Protein AF-A0A350UVE6-F1 (afdb_monomer)

Foldseek 3Di:
DAAEEEDDDPDPAWEFPAEAEAEEEFDALHHYEYEYLDEHEFDAYPDHETEYHAHYEADANGEYHEEYQAHEYAANGAYEYEHEYEYEPHYWYKYKYKYFAHDVVVVGGRQAYKYWYWHWYYYPNHTPDIDIDIDGHPDCLCCDPVHLVVFRMKMKIKTFAPDDPCQVVLVVVLVPDDPFKDWHWDDDDRMIMIIITHHDSLSNSVSSLVSCQSCCCVGVVDGDDDDPSNVD

Structure (mmCIF, N/CA/C/O backbone):
data_AF-A0A350UVE6-F1
#
_entry.id   AF-A0A350UVE6-F1
#
loop_
_atom_site.group_PDB
_atom_site.id
_atom_site.type_symbol
_atom_site.label_atom_id
_atom_site.label_alt_id
_atom_site.label_comp_id
_atom_site.label_asym_id
_atom_site.label_entity_id
_atom_site.label_seq_id
_atom_site.pdbx_PDB_ins_code
_atom_site.Cartn_x
_atom_site.Cartn_y
_atom_site.Cartn_z
_atom_site.occupancy
_atom_site.B_iso_or_equiv
_atom_site.auth_seq_id
_atom_site.auth_comp_id
_atom_site.auth_asym_id
_atom_site.auth_atom_id
_atom_site.pdbx_PDB_model_num
ATOM 1 N N . GLY A 1 1 ? -1.998 -6.238 22.642 1.00 82.31 1 GLY A N 1
ATOM 2 C CA . GLY A 1 1 ? -1.076 -5.491 21.760 1.00 82.31 1 GLY A CA 1
ATOM 3 C C . GLY A 1 1 ? -1.314 -5.922 20.328 1.00 82.31 1 GLY A C 1
ATOM 4 O O . GLY A 1 1 ? -2.153 -6.791 20.133 1.00 82.31 1 GLY A O 1
ATOM 5 N N . ALA A 1 2 ? -0.609 -5.342 19.358 1.00 93.12 2 ALA A N 1
ATOM 6 C CA . ALA A 1 2 ? -0.675 -5.794 17.967 1.00 93.12 2 ALA A CA 1
ATOM 7 C C . ALA A 1 2 ? 0.260 -6.996 17.751 1.00 93.12 2 ALA A C 1
ATOM 9 O O . ALA A 1 2 ? 1.395 -6.981 18.230 1.00 93.12 2 ALA A O 1
ATOM 10 N N . CYS A 1 3 ? -0.190 -8.019 17.025 1.00 95.75 3 CYS A N 1
ATOM 11 C CA . CYS A 1 3 ? 0.686 -9.047 16.465 1.00 95.75 3 CYS A CA 1
ATOM 12 C C . CYS A 1 3 ? 1.401 -8.464 15.237 1.00 95.75 3 CYS A C 1
ATOM 14 O O . CYS A 1 3 ? 0.737 -7.978 14.326 1.00 95.75 3 CYS A O 1
ATOM 16 N N . HIS A 1 4 ? 2.736 -8.469 15.220 1.00 96.00 4 HIS A N 1
ATOM 17 C CA . HIS A 1 4 ? 3.514 -7.977 14.081 1.00 96.00 4 HIS A CA 1
ATOM 18 C C . HIS A 1 4 ? 3.869 -9.150 13.166 1.00 96.00 4 HIS A C 1
ATOM 20 O O . HIS A 1 4 ? 4.566 -10.071 13.594 1.00 96.00 4 HIS A O 1
ATOM 26 N N . VAL A 1 5 ? 3.413 -9.099 11.916 1.00 96.62 5 VAL A N 1
ATOM 27 C CA . VAL A 1 5 ? 3.645 -10.141 10.909 1.00 96.62 5 VAL A CA 1
ATOM 28 C C . VAL A 1 5 ? 4.451 -9.557 9.754 1.00 96.62 5 VAL A C 1
ATOM 30 O O . VAL A 1 5 ? 4.107 -8.511 9.206 1.00 96.62 5 VAL A O 1
ATOM 33 N N . TYR A 1 6 ? 5.520 -10.253 9.373 1.00 95.38 6 TYR A N 1
ATOM 34 C CA . TYR A 1 6 ? 6.370 -9.884 8.245 1.00 95.38 6 TYR A CA 1
ATOM 35 C C . TYR A 1 6 ? 6.161 -10.899 7.127 1.00 95.38 6 TYR A C 1
ATOM 37 O O . TYR A 1 6 ? 6.501 -12.072 7.288 1.00 95.38 6 TYR A O 1
ATOM 45 N N . ILE A 1 7 ? 5.596 -10.460 6.005 1.00 94.69 7 ILE A N 1
ATOM 46 C CA . ILE A 1 7 ? 5.434 -11.312 4.826 1.00 94.69 7 ILE A CA 1
ATOM 47 C C . ILE A 1 7 ? 6.716 -11.213 4.005 1.00 94.69 7 ILE A C 1
ATOM 49 O O . ILE A 1 7 ? 7.076 -10.140 3.523 1.00 94.69 7 ILE A O 1
ATOM 53 N N . LEU A 1 8 ? 7.410 -12.340 3.857 1.00 92.44 8 LEU A N 1
ATOM 54 C CA . LEU A 1 8 ? 8.633 -12.444 3.073 1.00 92.44 8 LEU A CA 1
ATOM 55 C C . LEU A 1 8 ? 8.375 -13.287 1.825 1.00 92.44 8 LEU A C 1
ATOM 57 O O . LEU A 1 8 ? 7.966 -14.442 1.925 1.00 92.44 8 LEU A O 1
ATOM 61 N N . HIS A 1 9 ? 8.688 -12.722 0.663 1.00 88.00 9 HIS A N 1
ATOM 62 C CA . HIS A 1 9 ? 8.855 -13.461 -0.580 1.00 88.00 9 HIS A CA 1
ATOM 63 C C . HIS A 1 9 ? 10.364 -13.587 -0.858 1.00 88.00 9 HIS A C 1
ATOM 65 O O . HIS A 1 9 ? 10.985 -12.586 -1.207 1.00 88.00 9 HIS A O 1
ATOM 71 N N . PRO A 1 10 ? 10.982 -14.767 -0.644 1.00 84.81 10 PRO A N 1
ATOM 72 C CA . PRO A 1 10 ? 12.438 -14.922 -0.730 1.00 84.81 10 PRO A CA 1
ATOM 73 C C . PRO A 1 10 ? 13.082 -14.667 -2.108 1.00 84.81 10 PRO A C 1
ATOM 75 O O . PRO A 1 10 ? 14.231 -14.221 -2.125 1.00 84.81 10 PRO A O 1
ATOM 78 N N . PRO A 1 11 ? 12.431 -14.965 -3.254 1.00 88.00 11 PRO A N 1
ATOM 79 C CA . PRO A 1 11 ? 13.003 -14.675 -4.566 1.00 88.00 11 PRO A CA 1
ATOM 80 C C . PRO A 1 11 ? 13.351 -13.197 -4.762 1.00 88.00 11 PRO A C 1
ATOM 82 O O . PRO A 1 11 ? 12.724 -12.305 -4.198 1.00 88.00 11 PRO A O 1
ATOM 85 N N . GLY A 1 12 ? 14.328 -12.928 -5.634 1.00 82.12 12 GLY A N 1
ATOM 86 C CA . GLY A 1 12 ? 14.817 -11.570 -5.914 1.00 82.12 12 GLY A CA 1
ATOM 87 C C . GLY A 1 12 ? 13.800 -10.626 -6.575 1.00 82.12 12 GLY A C 1
ATOM 88 O O . GLY A 1 12 ? 14.128 -9.462 -6.816 1.00 82.12 12 GLY A O 1
ATOM 89 N N . GLY A 1 13 ? 12.604 -11.122 -6.898 1.00 91.31 13 GLY A N 1
ATOM 90 C CA . GLY A 1 13 ? 11.436 -10.399 -7.394 1.00 91.31 13 GLY A CA 1
ATOM 91 C C . GLY A 1 13 ? 10.541 -11.302 -8.244 1.00 91.31 13 GLY A C 1
ATOM 92 O O . GLY A 1 13 ? 10.800 -12.494 -8.383 1.00 91.31 13 GLY A O 1
ATOM 93 N N . VAL A 1 14 ? 9.494 -10.709 -8.802 1.00 95.50 14 VAL A N 1
ATOM 94 C CA . VAL A 1 14 ? 8.410 -11.362 -9.536 1.00 95.50 14 VAL A CA 1
ATOM 95 C C . VAL A 1 14 ? 8.642 -11.190 -11.036 1.00 95.50 14 VAL A C 1
ATOM 97 O O . VAL A 1 14 ? 8.847 -10.066 -11.512 1.00 95.50 14 VAL A O 1
ATOM 100 N N . VAL A 1 15 ? 8.617 -12.288 -11.791 1.00 96.25 15 VAL A N 1
ATOM 101 C CA . VAL A 1 15 ? 8.810 -12.286 -13.250 1.00 96.25 15 VAL A CA 1
ATOM 102 C C . VAL A 1 15 ? 7.512 -12.605 -13.994 1.00 96.25 15 VAL A C 1
ATOM 104 O O . VAL A 1 15 ? 6.510 -13.033 -13.421 1.00 96.25 15 VAL A O 1
ATOM 107 N N . GLY A 1 16 ? 7.504 -12.361 -15.306 1.00 96.31 16 GLY A N 1
ATOM 108 C CA . GLY A 1 16 ? 6.332 -12.609 -16.142 1.00 96.31 16 GLY A CA 1
ATOM 109 C C . GLY A 1 16 ? 5.843 -14.056 -16.040 1.00 96.31 16 GLY A C 1
ATOM 110 O O . GLY A 1 16 ? 6.564 -14.981 -16.399 1.00 96.31 16 GLY A O 1
ATOM 111 N N . GLY A 1 17 ? 4.585 -14.232 -15.627 1.00 95.62 17 GLY A N 1
ATOM 112 C CA . GLY A 1 17 ? 3.939 -15.538 -15.465 1.00 95.62 17 GLY A CA 1
ATOM 113 C C . GLY A 1 17 ? 3.764 -15.963 -14.007 1.00 95.62 17 GLY A C 1
ATOM 114 O O . GLY A 1 17 ? 2.875 -16.773 -13.734 1.00 95.62 17 GLY A O 1
ATOM 115 N N . ASP A 1 18 ? 4.526 -15.367 -13.086 1.00 97.12 18 ASP A N 1
ATOM 116 C CA . ASP A 1 18 ? 4.412 -15.637 -11.655 1.00 97.12 18 ASP A CA 1
ATOM 117 C C . ASP A 1 18 ? 3.053 -15.207 -11.098 1.00 97.12 18 ASP A C 1
ATOM 119 O O . ASP A 1 18 ? 2.392 -14.288 -11.603 1.00 97.12 18 ASP A O 1
ATOM 123 N N . ARG A 1 19 ? 2.642 -15.888 -10.025 1.00 97.00 19 ARG A N 1
ATOM 124 C CA . ARG A 1 19 ? 1.418 -15.594 -9.279 1.00 97.00 19 ARG A CA 1
ATOM 125 C C . ARG A 1 19 ? 1.689 -15.667 -7.784 1.00 97.00 19 ARG A C 1
ATOM 127 O O . ARG A 1 19 ? 2.039 -16.730 -7.275 1.00 97.00 19 ARG A O 1
ATOM 134 N N . LEU A 1 20 ? 1.490 -14.550 -7.097 1.00 96.69 20 LEU A N 1
ATOM 135 C CA . LEU A 1 20 ? 1.538 -14.453 -5.644 1.00 96.69 20 LEU A CA 1
ATOM 136 C C . LEU A 1 20 ? 0.121 -14.274 -5.116 1.00 96.69 20 LEU A C 1
ATOM 138 O O . LEU A 1 20 ? -0.534 -13.296 -5.457 1.00 96.69 20 LEU A O 1
ATOM 142 N N . ASN A 1 21 ? -0.330 -15.202 -4.276 1.00 97.69 21 ASN A N 1
ATOM 143 C CA . ASN A 1 21 ? -1.633 -15.121 -3.625 1.00 97.69 21 ASN A CA 1
ATOM 144 C C . ASN A 1 21 ? -1.413 -14.991 -2.119 1.00 97.69 21 ASN A C 1
ATOM 146 O O . ASN A 1 21 ? -0.814 -15.872 -1.497 1.00 97.69 21 ASN A O 1
ATOM 150 N N . ILE A 1 22 ? -1.883 -13.890 -1.544 1.00 97.62 22 ILE A N 1
ATOM 151 C CA . ILE A 1 22 ? -1.767 -13.579 -0.122 1.00 97.62 22 ILE A CA 1
ATOM 152 C C . ILE A 1 22 ? -3.181 -13.493 0.444 1.00 97.62 22 ILE A C 1
ATOM 154 O O . ILE A 1 22 ? -3.950 -12.602 0.090 1.00 97.62 22 ILE A O 1
ATOM 158 N N . CYS A 1 23 ? -3.509 -14.409 1.349 1.00 98.25 23 CYS A N 1
ATOM 159 C CA . CYS A 1 23 ? -4.773 -14.401 2.074 1.00 98.25 23 CYS A CA 1
ATOM 160 C C . CYS A 1 23 ? -4.508 -14.076 3.542 1.00 98.25 23 CYS A C 1
ATOM 162 O O . CYS A 1 23 ? -3.665 -14.716 4.174 1.00 98.25 23 CYS A O 1
ATOM 164 N N . VAL A 1 24 ? -5.221 -13.088 4.079 1.00 98.44 24 VAL A N 1
ATOM 165 C CA . VAL A 1 24 ? -5.123 -12.690 5.487 1.00 98.44 24 VAL A CA 1
ATOM 166 C C . VAL A 1 24 ? -6.514 -12.680 6.098 1.00 98.44 24 VAL A C 1
ATOM 168 O O . VAL A 1 24 ? -7.376 -11.930 5.652 1.00 98.44 24 VAL A O 1
ATOM 171 N N . ASP A 1 25 ? -6.696 -13.443 7.171 1.00 98.56 25 ASP A N 1
ATOM 172 C CA . ASP A 1 25 ? -7.912 -13.433 7.980 1.00 98.56 25 ASP A CA 1
ATOM 173 C C . ASP A 1 25 ? -7.590 -12.902 9.384 1.00 98.56 25 ASP A C 1
ATOM 175 O O . ASP A 1 25 ? -6.922 -13.555 10.192 1.00 98.56 25 ASP A O 1
ATOM 179 N N . VAL A 1 26 ? -8.059 -11.689 9.684 1.00 98.69 26 VAL A N 1
ATOM 180 C CA . VAL A 1 26 ? -7.976 -11.087 11.019 1.00 98.69 26 VAL A CA 1
ATOM 181 C C . VAL A 1 26 ? -9.271 -11.393 11.762 1.00 98.69 26 VAL A C 1
ATOM 183 O O . VAL A 1 26 ? -10.314 -10.792 11.505 1.00 98.69 26 VAL A O 1
ATOM 186 N N . ASN A 1 27 ? -9.194 -12.351 12.684 1.00 98.38 27 ASN A N 1
ATOM 187 C CA . ASN A 1 27 ? -10.337 -12.814 13.468 1.00 98.38 27 ASN A CA 1
ATOM 188 C C . ASN A 1 27 ? -10.882 -11.745 14.426 1.00 98.38 27 ASN A C 1
ATOM 190 O O . ASN A 1 27 ? -10.252 -10.720 14.693 1.00 98.38 27 ASN A O 1
ATOM 194 N N . SER A 1 28 ? -12.074 -12.000 14.968 1.00 98.31 28 SER A N 1
ATOM 195 C CA . SER A 1 28 ? -12.755 -11.042 15.834 1.00 98.31 28 SER A CA 1
ATOM 196 C C . SER A 1 28 ? -11.912 -10.642 17.039 1.00 98.31 28 SER A C 1
ATOM 198 O O . SER A 1 28 ? -11.330 -11.493 17.712 1.00 98.31 28 SER A O 1
ATOM 200 N N . ASN A 1 29 ? -11.888 -9.341 17.337 1.00 97.69 29 ASN A N 1
ATOM 201 C CA . ASN A 1 29 ? -11.073 -8.728 18.396 1.00 97.69 29 ASN A CA 1
ATOM 202 C C . ASN A 1 29 ? -9.546 -8.912 18.241 1.00 97.69 29 ASN A C 1
ATOM 204 O O . ASN A 1 29 ? -8.793 -8.531 19.141 1.00 97.69 29 ASN A O 1
ATOM 208 N N . ALA A 1 30 ? -9.065 -9.490 17.135 1.00 98.25 30 ALA A N 1
ATOM 209 C CA . ALA A 1 30 ? -7.637 -9.596 16.871 1.00 98.25 30 ALA A CA 1
ATOM 210 C C . ALA A 1 30 ? -7.078 -8.255 16.386 1.00 98.25 30 ALA A C 1
ATOM 212 O O . ALA A 1 30 ? -7.763 -7.461 15.744 1.00 98.25 30 ALA A O 1
ATOM 213 N N . HIS A 1 31 ? -5.801 -8.013 16.670 1.00 98.31 31 HIS A N 1
ATOM 214 C CA . HIS A 1 31 ? -5.090 -6.828 16.206 1.00 98.31 31 HIS A CA 1
ATOM 215 C C . HIS A 1 31 ? -3.779 -7.255 15.554 1.00 98.31 31 HIS A C 1
ATOM 217 O O . HIS A 1 31 ? -2.909 -7.802 16.235 1.00 98.31 31 HIS A O 1
ATOM 223 N N . ALA A 1 32 ? -3.639 -7.005 14.252 1.00 98.25 32 ALA A N 1
ATOM 224 C CA . ALA A 1 32 ? -2.432 -7.298 13.489 1.00 98.25 32 ALA A CA 1
ATOM 225 C C . ALA A 1 32 ? -1.869 -6.041 12.813 1.00 98.25 32 ALA A C 1
ATOM 227 O O . ALA A 1 32 ? -2.614 -5.226 12.270 1.00 98.25 32 ALA A O 1
ATOM 228 N N . LEU A 1 33 ? -0.542 -5.926 12.824 1.00 98.25 33 LEU A N 1
ATOM 229 C CA . LEU A 1 33 ? 0.220 -5.043 11.952 1.00 98.25 33 LEU A CA 1
ATOM 230 C C . LEU A 1 33 ? 1.022 -5.921 11.000 1.00 98.25 33 LEU A C 1
ATOM 232 O O . LEU A 1 33 ? 1.836 -6.732 11.443 1.00 98.25 33 LEU A O 1
ATOM 236 N N . ILE A 1 34 ? 0.782 -5.768 9.703 1.00 98.19 34 ILE A N 1
ATOM 237 C CA . ILE A 1 34 ? 1.403 -6.582 8.663 1.00 98.19 34 ILE A CA 1
ATOM 238 C C . ILE A 1 34 ? 2.235 -5.689 7.753 1.00 98.19 34 ILE A C 1
ATOM 240 O O . ILE A 1 34 ? 1.768 -4.653 7.288 1.00 98.19 34 ILE A O 1
ATOM 244 N N . THR A 1 35 ? 3.477 -6.090 7.503 1.00 97.25 35 THR A N 1
ATOM 245 C CA . THR A 1 35 ? 4.415 -5.366 6.639 1.00 97.25 35 THR A CA 1
ATOM 246 C C . THR A 1 35 ? 5.278 -6.350 5.847 1.00 97.25 35 THR A C 1
ATOM 248 O O . THR A 1 35 ? 5.263 -7.556 6.110 1.00 97.25 35 THR A O 1
ATOM 251 N N . THR A 1 36 ? 6.035 -5.856 4.870 1.00 94.75 36 THR A N 1
ATOM 252 C CA . THR A 1 36 ? 7.042 -6.641 4.143 1.00 94.75 36 THR A CA 1
ATOM 253 C C . THR A 1 36 ? 8.425 -6.059 4.427 1.00 94.75 36 THR A C 1
ATOM 255 O O . THR A 1 36 ? 8.557 -4.840 4.551 1.00 94.75 36 THR A O 1
ATOM 258 N N . PRO A 1 37 ? 9.469 -6.894 4.542 1.00 92.88 37 PRO A N 1
ATOM 259 C CA . PRO A 1 37 ? 10.798 -6.428 4.927 1.00 92.88 37 PRO A CA 1
ATOM 260 C C . PRO A 1 37 ? 11.565 -5.745 3.790 1.00 92.88 37 PRO A C 1
ATOM 262 O O . PRO A 1 37 ? 12.620 -5.175 4.032 1.00 92.88 37 PRO A O 1
ATOM 265 N N . ALA A 1 38 ? 11.080 -5.848 2.552 1.00 92.50 38 ALA A N 1
ATOM 266 C CA . ALA A 1 38 ? 11.737 -5.301 1.378 1.00 92.50 38 ALA A CA 1
ATOM 267 C C . ALA A 1 38 ? 10.725 -5.003 0.270 1.00 92.50 38 ALA A C 1
ATOM 269 O O . ALA A 1 38 ? 9.604 -5.524 0.274 1.00 92.50 38 ALA A O 1
ATOM 270 N N . ALA A 1 39 ? 11.169 -4.194 -0.689 1.00 94.31 39 ALA A N 1
ATOM 271 C CA . ALA A 1 39 ? 10.407 -3.829 -1.869 1.00 94.31 39 ALA A CA 1
ATOM 272 C C . ALA A 1 39 ? 10.028 -5.046 -2.728 1.00 94.31 39 ALA A C 1
ATOM 274 O O . ALA A 1 39 ? 10.879 -5.894 -3.027 1.00 94.31 39 ALA A O 1
ATOM 275 N N . GLY A 1 40 ? 8.782 -5.086 -3.199 1.00 95.50 40 GLY A N 1
ATOM 276 C CA . GLY A 1 40 ? 8.348 -6.031 -4.224 1.00 95.50 40 GLY A CA 1
ATOM 277 C C . GLY A 1 40 ? 8.876 -5.600 -5.591 1.00 95.50 40 GLY A C 1
ATOM 278 O O . GLY A 1 40 ? 8.479 -4.566 -6.111 1.00 95.50 40 GLY A O 1
ATOM 279 N N . LYS A 1 41 ? 9.793 -6.356 -6.198 1.00 96.88 41 LYS A N 1
ATOM 280 C CA . LYS A 1 41 ? 10.364 -6.002 -7.511 1.00 96.88 41 LYS A CA 1
ATOM 281 C C . LYS A 1 41 ? 9.639 -6.757 -8.613 1.00 96.88 41 LYS A C 1
ATOM 283 O O . LYS A 1 41 ? 9.698 -7.979 -8.628 1.00 96.88 41 LYS A O 1
ATOM 288 N N . PHE A 1 42 ? 9.012 -6.051 -9.545 1.00 98.00 42 PHE A N 1
ATOM 289 C CA . PHE A 1 42 ? 8.393 -6.646 -10.728 1.00 98.00 42 PHE A CA 1
ATOM 290 C C . PHE A 1 42 ? 9.292 -6.417 -11.937 1.00 98.00 42 PHE A C 1
ATOM 292 O O . PHE A 1 42 ? 9.490 -5.280 -12.366 1.00 98.00 42 PHE A O 1
ATOM 299 N N . TYR A 1 43 ? 9.854 -7.499 -12.471 1.00 97.31 43 TYR A N 1
ATOM 300 C CA . TYR A 1 43 ? 10.824 -7.447 -13.559 1.00 97.31 43 TYR A CA 1
ATOM 301 C C . TYR A 1 43 ? 10.168 -7.386 -14.939 1.00 97.31 43 TYR A C 1
ATOM 303 O O . TYR A 1 43 ? 8.980 -7.663 -15.128 1.00 97.31 43 TYR A O 1
ATOM 311 N N . ARG A 1 44 ? 10.998 -7.067 -15.936 1.00 96.56 44 ARG A N 1
ATOM 312 C CA . ARG A 1 44 ? 10.640 -7.122 -17.353 1.00 96.56 44 ARG A CA 1
ATOM 313 C C . ARG A 1 44 ? 10.024 -8.472 -17.716 1.00 96.56 44 ARG A C 1
ATOM 315 O O . ARG A 1 44 ? 10.556 -9.524 -17.370 1.00 96.56 44 ARG A O 1
ATOM 322 N N . SER A 1 45 ? 8.946 -8.425 -18.490 1.00 95.94 45 SER A N 1
ATOM 323 C CA . SER A 1 45 ? 8.293 -9.614 -19.026 1.00 95.94 45 SER A CA 1
ATOM 324 C C . SER A 1 45 ? 8.563 -9.782 -20.523 1.00 95.94 45 SER A C 1
ATOM 326 O O . SER A 1 45 ? 8.549 -8.813 -21.279 1.00 95.94 45 SER A O 1
ATOM 328 N N . ALA A 1 46 ? 8.746 -11.030 -20.963 1.00 94.38 46 ALA A N 1
ATOM 329 C CA . ALA A 1 46 ? 8.805 -11.412 -22.378 1.00 94.38 46 ALA A CA 1
ATOM 330 C C . ALA A 1 46 ? 7.413 -11.687 -22.993 1.00 94.38 46 ALA A C 1
ATOM 332 O O . ALA A 1 46 ? 7.310 -12.205 -24.101 1.00 94.38 46 ALA A O 1
ATOM 333 N N . GLY A 1 47 ? 6.332 -11.382 -22.270 1.00 94.31 47 GLY A N 1
ATOM 334 C CA . GLY A 1 47 ? 4.961 -11.606 -22.726 1.00 94.31 47 GLY A CA 1
ATOM 335 C C . GLY A 1 47 ? 3.991 -11.885 -21.577 1.00 94.31 47 GLY A C 1
ATOM 336 O O . GLY A 1 47 ? 3.023 -11.137 -21.439 1.00 94.31 47 GLY A O 1
ATOM 337 N N . PRO A 1 48 ? 4.215 -12.910 -20.736 1.00 97.44 48 PRO A N 1
ATOM 338 C CA . PRO A 1 48 ? 3.287 -13.274 -19.664 1.00 97.44 48 PRO A CA 1
ATOM 339 C C . PRO A 1 48 ? 3.134 -12.201 -18.574 1.00 97.44 48 PRO A C 1
ATOM 341 O O . PRO A 1 48 ? 4.075 -11.484 -18.247 1.00 97.44 48 PRO A O 1
ATOM 344 N N . VAL A 1 49 ? 1.950 -12.105 -17.972 1.00 98.25 49 VAL A N 1
ATOM 345 C CA . VAL A 1 49 ? 1.669 -11.139 -16.895 1.00 98.25 49 VAL A CA 1
ATOM 346 C C . VAL A 1 49 ? 2.039 -11.733 -15.536 1.00 98.25 49 VAL A C 1
ATOM 348 O O . VAL A 1 49 ? 1.590 -12.838 -15.220 1.00 98.25 49 VAL A O 1
ATOM 351 N N . ALA A 1 50 ? 2.821 -10.995 -14.750 1.00 98.31 50 ALA A N 1
ATOM 352 C CA . ALA A 1 50 ? 3.053 -11.245 -13.328 1.00 98.31 50 ALA A CA 1
ATOM 353 C C . ALA A 1 50 ? 1.831 -10.795 -12.516 1.00 98.31 50 ALA A C 1
ATOM 355 O O . ALA A 1 50 ? 1.302 -9.705 -12.756 1.00 98.31 50 ALA A O 1
ATOM 356 N N . ARG A 1 51 ? 1.368 -11.621 -11.573 1.00 98.50 51 ARG A N 1
ATOM 357 C CA . ARG A 1 51 ? 0.168 -11.334 -10.774 1.00 98.50 51 ARG A CA 1
ATOM 358 C C . ARG A 1 51 ? 0.449 -11.384 -9.285 1.00 98.50 51 ARG A C 1
ATOM 360 O O . ARG A 1 51 ? 1.062 -12.334 -8.807 1.00 98.50 51 ARG A O 1
ATOM 367 N N . GLN A 1 52 ? -0.078 -10.407 -8.567 1.00 98.25 52 GLN A N 1
ATOM 368 C CA . GLN A 1 52 ? -0.178 -10.417 -7.118 1.00 98.25 52 GLN A CA 1
ATOM 369 C C . GLN A 1 52 ? -1.633 -10.172 -6.726 1.00 98.25 52 GLN A C 1
ATOM 371 O O . GLN A 1 52 ? -2.211 -9.151 -7.090 1.00 98.25 52 GLN A O 1
ATOM 376 N N . GLU A 1 53 ? -2.219 -11.116 -6.001 1.00 98.56 53 GLU A N 1
ATOM 377 C CA . GLU A 1 53 ? -3.567 -11.021 -5.454 1.00 98.56 53 GLU A CA 1
ATOM 378 C C . GLU A 1 53 ? -3.500 -11.092 -3.929 1.00 98.56 53 GLU A C 1
ATOM 380 O O . GLU A 1 53 ? -2.887 -11.989 -3.348 1.00 98.56 53 GLU A O 1
ATOM 385 N N . GLN A 1 54 ? -4.120 -10.114 -3.280 1.00 98.62 54 GLN A N 1
ATOM 386 C CA . GLN A 1 54 ? -4.123 -9.934 -1.838 1.00 98.62 54 GLN A CA 1
ATOM 387 C C . GLN A 1 54 ? -5.573 -9.804 -1.384 1.00 98.62 54 GLN A C 1
ATOM 389 O O . GLN A 1 54 ? -6.220 -8.783 -1.628 1.00 98.62 54 GLN A O 1
ATOM 394 N N . ILE A 1 55 ? -6.088 -10.846 -0.735 1.00 98.69 55 ILE A N 1
ATOM 395 C CA . ILE A 1 55 ? -7.447 -10.879 -0.193 1.00 98.69 55 ILE A CA 1
ATOM 396 C C . ILE A 1 55 ? -7.356 -10.858 1.324 1.00 98.69 55 ILE A C 1
ATOM 398 O O . ILE A 1 55 ? -6.814 -11.768 1.953 1.00 98.69 55 ILE A O 1
ATOM 402 N N . ILE A 1 56 ? -7.881 -9.793 1.911 1.00 98.75 56 ILE A N 1
ATOM 403 C CA . ILE A 1 56 ? -7.714 -9.494 3.324 1.00 98.75 56 ILE A CA 1
ATOM 404 C C . ILE A 1 56 ? -9.090 -9.310 3.947 1.00 98.75 56 ILE A C 1
ATOM 406 O O . ILE A 1 56 ? -9.854 -8.451 3.514 1.00 98.75 56 ILE A O 1
ATOM 410 N N . LYS A 1 57 ? -9.392 -10.081 4.988 1.00 98.88 57 LYS A N 1
ATOM 411 C CA . LYS A 1 57 ? -10.666 -10.039 5.705 1.00 98.88 57 LYS A CA 1
ATOM 412 C C . LYS A 1 57 ? -10.445 -9.635 7.152 1.00 98.88 57 LYS A C 1
ATOM 414 O O . LYS A 1 57 ? -9.574 -10.182 7.828 1.00 98.88 57 LYS A O 1
ATOM 419 N N . VAL A 1 58 ? -11.249 -8.695 7.641 1.00 98.88 58 VAL A N 1
ATOM 420 C CA . VAL A 1 58 ? -11.205 -8.232 9.033 1.00 98.88 58 VAL A CA 1
ATOM 421 C C . VAL A 1 58 ? -12.575 -8.421 9.675 1.00 98.88 58 VAL A C 1
ATOM 423 O O . VAL A 1 58 ? -13.545 -7.712 9.388 1.00 98.88 58 VAL A O 1
ATOM 426 N N . ALA A 1 59 ? -12.648 -9.418 10.553 1.00 98.75 59 ALA A N 1
ATOM 427 C CA . ALA A 1 59 ? -13.853 -9.764 11.288 1.00 98.75 59 ALA A CA 1
ATOM 428 C C . ALA A 1 59 ? -14.186 -8.719 12.367 1.00 98.75 59 ALA A C 1
ATOM 430 O O . ALA A 1 59 ? -13.415 -7.794 12.625 1.00 98.75 59 ALA A O 1
ATOM 431 N N . SER A 1 60 ? -15.357 -8.876 12.991 1.00 98.38 60 SER A N 1
ATOM 432 C CA . SER A 1 60 ? -15.926 -7.885 13.916 1.00 98.38 60 SER A CA 1
ATOM 433 C C . SER A 1 60 ? -14.947 -7.493 15.019 1.00 98.38 60 SER A C 1
ATOM 435 O O . SER A 1 60 ? -14.317 -8.360 15.637 1.00 98.38 60 SER A O 1
ATOM 437 N N . LYS A 1 61 ? -14.798 -6.182 15.243 1.00 97.62 61 LYS A N 1
ATOM 438 C CA . LYS A 1 61 ? -13.838 -5.579 16.192 1.00 97.62 61 LYS A CA 1
ATOM 439 C C . LYS A 1 61 ? -12.368 -5.924 15.928 1.00 97.62 61 LYS A C 1
ATOM 441 O O . LYS A 1 61 ? -11.507 -5.651 16.765 1.00 97.62 61 LYS A O 1
ATOM 446 N N . GLY A 1 62 ? -12.063 -6.551 14.795 1.00 98.38 62 GLY A N 1
ATOM 447 C CA . GLY A 1 62 ? -10.702 -6.775 14.340 1.00 98.38 62 GLY A CA 1
ATOM 448 C C . GLY A 1 62 ? -10.049 -5.453 13.944 1.00 98.38 62 GLY A C 1
ATOM 449 O O . GLY A 1 62 ? -10.714 -4.521 13.494 1.00 98.38 62 GLY A O 1
ATOM 450 N N . THR A 1 63 ? -8.737 -5.359 14.126 1.00 98.62 63 THR A N 1
ATOM 451 C CA . THR A 1 63 ? -7.932 -4.212 13.700 1.00 98.62 63 THR A CA 1
ATOM 452 C C . THR A 1 63 ? -6.801 -4.696 12.813 1.00 98.62 63 THR A C 1
ATOM 454 O O . THR A 1 63 ? -5.988 -5.521 13.242 1.00 98.62 63 THR A O 1
ATOM 457 N N . LEU A 1 64 ? -6.721 -4.149 11.604 1.00 98.75 64 LEU A N 1
ATOM 458 C CA . LEU A 1 64 ? -5.613 -4.392 10.694 1.00 98.75 64 LEU A CA 1
ATOM 459 C C . LEU A 1 64 ? -4.890 -3.096 10.331 1.00 98.75 64 LEU A C 1
ATOM 461 O O . LEU A 1 64 ? -5.490 -2.127 9.869 1.00 98.75 64 LEU A O 1
ATOM 465 N N . GLU A 1 65 ? -3.577 -3.136 10.501 1.00 98.69 65 GLU A N 1
ATOM 466 C CA . GLU A 1 65 ? -2.624 -2.130 10.054 1.00 98.69 65 GLU A CA 1
ATOM 467 C C . GLU A 1 65 ? -1.776 -2.752 8.915 1.00 98.69 65 GLU A C 1
ATOM 469 O O . GLU A 1 65 ? -0.886 -3.557 9.185 1.00 98.69 65 GLU A O 1
ATOM 474 N N . TRP A 1 66 ? -2.099 -2.463 7.645 1.00 98.56 66 TRP A N 1
ATOM 475 C CA . TRP A 1 66 ? -1.499 -3.066 6.436 1.00 98.56 66 TRP A CA 1
ATOM 476 C C . TRP A 1 66 ? -0.500 -2.120 5.758 1.00 98.56 66 TRP A C 1
ATOM 478 O O . TRP A 1 66 ? -0.879 -1.194 5.042 1.00 98.56 66 TRP A O 1
ATOM 488 N N . PHE A 1 67 ? 0.787 -2.359 5.975 1.00 98.25 67 PHE A N 1
ATOM 489 C CA . PHE A 1 67 ? 1.863 -1.434 5.626 1.00 98.25 67 PHE A CA 1
ATOM 490 C C . PHE A 1 67 ? 3.000 -2.138 4.877 1.00 98.25 67 PHE A C 1
ATOM 492 O O . PHE A 1 67 ? 4.117 -2.223 5.399 1.00 98.25 67 PHE A O 1
ATOM 499 N N . PRO A 1 68 ? 2.750 -2.706 3.686 1.00 96.81 68 PRO A N 1
ATOM 500 C CA . PRO A 1 68 ? 3.808 -3.302 2.883 1.00 96.81 68 PRO A CA 1
ATOM 501 C C . PRO A 1 68 ? 4.855 -2.243 2.506 1.00 96.81 68 PRO A C 1
ATOM 503 O O . PRO A 1 68 ? 4.570 -1.042 2.448 1.00 96.81 68 PRO A O 1
ATOM 506 N N . SER A 1 69 ? 6.079 -2.696 2.248 1.00 95.50 69 SER A N 1
ATOM 507 C CA . SER A 1 69 ? 7.046 -1.893 1.500 1.00 95.50 69 SER A CA 1
ATOM 508 C C . SER A 1 69 ? 6.541 -1.674 0.069 1.00 95.50 69 SER A C 1
ATOM 510 O O . SER A 1 69 ? 5.631 -2.355 -0.401 1.00 95.50 69 SER A O 1
ATOM 512 N N . GLU A 1 70 ? 7.129 -0.713 -0.624 1.00 97.06 70 GLU A N 1
ATOM 513 C CA . GLU A 1 70 ? 6.785 -0.344 -1.990 1.00 97.06 70 GLU A CA 1
ATOM 514 C C . GLU A 1 70 ? 6.945 -1.486 -2.998 1.00 97.06 70 GLU A C 1
ATOM 516 O O . GLU A 1 70 ? 7.777 -2.383 -2.843 1.00 97.06 70 GLU A O 1
ATOM 521 N N . ASN A 1 71 ? 6.209 -1.384 -4.101 1.00 97.75 71 ASN A N 1
ATOM 522 C CA . ASN A 1 71 ? 6.475 -2.148 -5.307 1.00 97.75 71 ASN A CA 1
ATOM 523 C C . ASN A 1 71 ? 7.331 -1.320 -6.274 1.00 97.75 71 ASN A C 1
ATOM 525 O O . ASN A 1 71 ? 7.004 -0.178 -6.578 1.00 97.75 71 ASN A O 1
ATOM 529 N N . ILE A 1 72 ? 8.411 -1.897 -6.795 1.00 97.75 72 ILE A N 1
ATOM 530 C CA . ILE A 1 72 ? 9.243 -1.313 -7.852 1.00 97.75 72 ILE A CA 1
ATOM 531 C C . ILE A 1 72 ? 8.881 -1.999 -9.166 1.00 97.75 72 ILE A C 1
ATOM 533 O O . ILE A 1 72 ? 9.122 -3.198 -9.340 1.00 97.75 72 ILE A O 1
ATOM 537 N N . ILE A 1 73 ? 8.315 -1.239 -10.099 1.00 98.38 73 ILE A N 1
ATOM 538 C CA . ILE A 1 73 ? 7.826 -1.734 -11.386 1.00 98.38 73 ILE A CA 1
ATOM 539 C C . ILE A 1 73 ? 8.859 -1.409 -12.467 1.00 98.38 73 ILE A C 1
ATOM 541 O O . ILE A 1 73 ? 8.965 -0.268 -12.909 1.00 98.38 73 ILE A O 1
ATOM 545 N N . PHE A 1 74 ? 9.652 -2.395 -12.890 1.00 97.81 74 PHE A N 1
ATOM 546 C CA . PHE A 1 74 ? 10.750 -2.169 -13.836 1.00 97.81 74 PHE A CA 1
ATOM 547 C C . PHE A 1 74 ? 10.221 -1.840 -15.235 1.00 97.81 74 PHE A C 1
ATOM 549 O O . PHE A 1 74 ? 9.129 -2.265 -15.626 1.00 97.81 74 PHE A O 1
ATOM 556 N N . SER A 1 75 ? 11.029 -1.144 -16.039 1.00 97.38 75 SER A N 1
ATOM 557 C CA . SER A 1 75 ? 10.653 -0.865 -17.424 1.00 97.38 75 SER A CA 1
ATOM 558 C C . SER A 1 75 ? 10.550 -2.166 -18.236 1.00 97.38 75 SER A C 1
ATOM 560 O O . SER A 1 75 ? 11.461 -3.003 -18.294 1.00 97.38 75 SER A O 1
ATOM 562 N N . GLY A 1 76 ? 9.392 -2.345 -18.867 1.00 97.50 76 GLY A N 1
ATOM 563 C CA . GLY A 1 76 ? 8.992 -3.547 -19.593 1.00 97.50 76 GLY A CA 1
ATOM 564 C C . GLY A 1 76 ? 8.301 -4.609 -18.731 1.00 97.50 76 GLY A C 1
ATOM 565 O O . GLY A 1 76 ? 8.044 -5.706 -19.232 1.00 97.50 76 GLY A O 1
ATOM 566 N N . ALA A 1 77 ? 8.012 -4.335 -17.455 1.00 98.06 77 ALA A N 1
ATOM 567 C CA . ALA A 1 77 ? 7.183 -5.216 -16.636 1.00 98.06 77 ALA A CA 1
ATOM 568 C C . ALA A 1 77 ? 5.745 -5.278 -17.176 1.00 98.06 77 ALA A C 1
ATOM 570 O O . ALA A 1 77 ? 5.238 -4.322 -17.759 1.00 98.06 77 ALA A O 1
ATOM 571 N N . ARG A 1 78 ? 5.079 -6.420 -16.995 1.00 98.50 78 ARG A N 1
ATOM 572 C CA . ARG A 1 78 ? 3.640 -6.570 -17.250 1.00 98.50 78 ARG A CA 1
ATOM 573 C C . ARG A 1 78 ? 3.013 -7.111 -15.982 1.00 98.50 78 ARG A C 1
ATOM 575 O O . ARG A 1 78 ? 3.152 -8.304 -15.703 1.00 98.50 78 ARG A O 1
ATOM 582 N N . THR A 1 79 ? 2.366 -6.236 -15.229 1.00 98.50 79 THR A N 1
ATOM 583 C CA . THR A 1 79 ? 2.047 -6.485 -13.826 1.00 98.50 79 THR A CA 1
ATOM 584 C C . THR A 1 79 ? 0.580 -6.216 -13.536 1.00 98.50 79 THR A C 1
ATOM 586 O O . THR A 1 79 ? 0.040 -5.180 -13.916 1.00 98.50 79 THR A O 1
ATOM 589 N N . GLN A 1 80 ? -0.046 -7.150 -12.824 1.00 98.69 80 GLN A N 1
ATOM 590 C CA . GLN A 1 80 ? -1.366 -6.993 -12.223 1.00 98.69 80 GLN A CA 1
ATOM 591 C C . GLN A 1 80 ? -1.241 -7.141 -10.707 1.00 98.69 80 GLN A C 1
ATOM 593 O O . GLN A 1 80 ? -0.797 -8.187 -10.233 1.00 98.69 80 GLN A O 1
ATOM 598 N N . ILE A 1 81 ? -1.626 -6.109 -9.960 1.00 98.62 81 ILE A N 1
ATOM 599 C CA . ILE A 1 81 ? -1.655 -6.124 -8.492 1.00 98.62 81 ILE A CA 1
ATOM 600 C C . ILE A 1 81 ? -3.086 -5.839 -8.056 1.00 98.62 81 ILE A C 1
ATOM 602 O O . ILE A 1 81 ? -3.675 -4.842 -8.466 1.00 98.62 81 ILE A O 1
ATOM 606 N N . GLN A 1 82 ? -3.655 -6.704 -7.229 1.00 98.69 82 GLN A N 1
ATOM 607 C CA . GLN A 1 82 ? -4.990 -6.519 -6.683 1.00 98.69 82 GLN A CA 1
ATOM 608 C C . GLN A 1 82 ? -4.960 -6.705 -5.171 1.00 98.69 82 GLN A C 1
ATOM 610 O O . GLN A 1 82 ? -4.719 -7.807 -4.690 1.00 98.69 82 GLN A O 1
ATOM 615 N N . THR A 1 83 ? -5.296 -5.643 -4.445 1.00 98.81 83 THR A N 1
ATOM 616 C CA . THR A 1 83 ? -5.506 -5.663 -2.997 1.00 98.81 83 THR A CA 1
ATOM 617 C C . THR A 1 83 ? -6.974 -5.403 -2.704 1.00 98.81 83 THR A C 1
ATOM 619 O O . THR A 1 83 ? -7.483 -4.315 -2.982 1.00 98.81 83 THR A O 1
ATOM 622 N N . LYS A 1 84 ? -7.662 -6.391 -2.127 1.00 98.81 84 LYS A N 1
ATOM 623 C CA . LYS A 1 84 ? -9.054 -6.276 -1.684 1.00 98.81 84 LYS A CA 1
ATOM 624 C C . LYS A 1 84 ? -9.143 -6.470 -0.177 1.00 98.81 84 LYS A C 1
ATOM 626 O O . LYS A 1 84 ? -8.797 -7.530 0.344 1.00 98.81 84 LYS A O 1
ATOM 631 N N . ILE A 1 85 ? -9.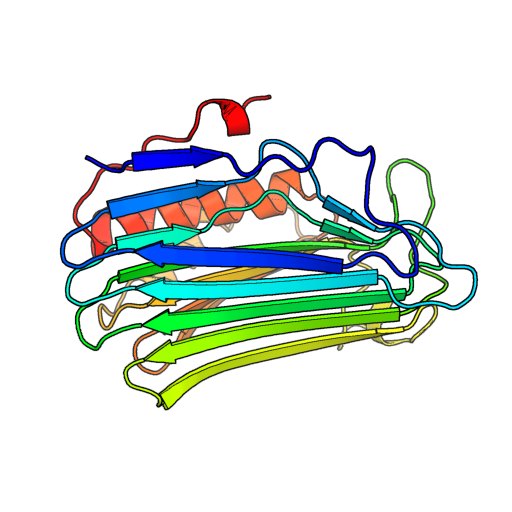656 -5.449 0.498 1.00 98.81 85 ILE A N 1
ATOM 632 C CA . ILE A 1 85 ? -9.907 -5.438 1.935 1.00 98.81 85 ILE A CA 1
ATOM 633 C C . ILE A 1 85 ? -11.410 -5.565 2.175 1.00 98.81 85 ILE A C 1
ATOM 635 O O . ILE A 1 85 ? -12.191 -4.747 1.688 1.00 98.81 85 ILE A O 1
ATOM 639 N N . GLU A 1 86 ? -11.813 -6.572 2.938 1.00 98.81 86 GLU A N 1
ATOM 640 C CA . GLU A 1 86 ? -13.198 -6.853 3.301 1.00 98.81 86 GLU A CA 1
ATOM 641 C C . GLU A 1 86 ? -13.373 -6.698 4.812 1.00 98.81 86 GLU A C 1
ATOM 643 O O . GLU A 1 86 ? -12.854 -7.476 5.614 1.00 98.81 86 GLU A O 1
ATOM 648 N N . LEU A 1 87 ? -14.101 -5.657 5.194 1.00 98.81 87 LEU A N 1
ATOM 649 C CA . LEU A 1 87 ? -14.308 -5.245 6.571 1.00 98.81 87 LEU A CA 1
ATOM 650 C C . LEU A 1 87 ? -15.716 -5.605 7.032 1.00 98.81 87 LEU A C 1
ATOM 652 O O . LEU A 1 87 ? -16.695 -5.448 6.300 1.00 98.81 87 LEU A O 1
ATOM 656 N N . SER A 1 88 ? -15.813 -6.028 8.282 1.00 98.50 88 SER A N 1
ATOM 657 C CA . SER A 1 88 ? -17.076 -6.022 9.023 1.00 98.50 88 SER A CA 1
ATOM 658 C C . SER A 1 88 ? -17.402 -4.619 9.552 1.00 98.50 88 SER A C 1
ATOM 660 O O . SER A 1 88 ? -16.499 -3.787 9.702 1.00 98.50 88 SER A O 1
ATOM 662 N N . HIS A 1 89 ? -18.679 -4.373 9.857 1.00 96.06 89 HIS A N 1
ATOM 663 C CA . HIS A 1 89 ? -19.213 -3.069 10.273 1.00 96.06 89 HIS A CA 1
ATOM 664 C C . HIS A 1 89 ? -18.393 -2.314 11.338 1.00 96.06 89 HIS A C 1
ATOM 666 O O . HIS A 1 89 ? -18.233 -1.100 11.227 1.00 96.06 89 HIS A O 1
ATOM 672 N N . ASP A 1 90 ? -17.865 -3.018 12.346 1.00 96.19 90 ASP A N 1
ATOM 673 C CA . ASP A 1 90 ? -17.160 -2.462 13.509 1.00 96.19 90 ASP A CA 1
ATOM 674 C C . ASP A 1 90 ? -15.662 -2.813 13.541 1.00 96.19 90 ASP A C 1
ATOM 676 O O . ASP A 1 90 ? -15.029 -2.793 14.599 1.00 96.19 90 ASP A O 1
ATOM 680 N N . SER A 1 91 ? -15.088 -3.155 12.387 1.00 97.94 91 SER A N 1
ATOM 681 C CA . SER A 1 91 ? -13.647 -3.380 12.250 1.00 97.94 91 SER A CA 1
ATOM 682 C C . SER A 1 91 ? -12.877 -2.104 11.906 1.00 97.94 91 SER A C 1
ATOM 684 O O . SER A 1 91 ? -13.411 -1.144 11.347 1.00 97.94 91 SER A O 1
ATOM 686 N N . TYR A 1 92 ? -11.587 -2.110 12.232 1.00 98.06 92 TYR A N 1
ATOM 687 C CA . TYR A 1 92 ? -10.672 -1.003 11.991 1.00 98.06 92 TYR A CA 1
ATOM 688 C C . TYR A 1 92 ? -9.644 -1.385 10.935 1.00 98.06 92 TYR A C 1
ATOM 690 O O . TYR A 1 92 ? -9.045 -2.462 10.988 1.00 98.06 92 TYR A O 1
ATOM 698 N N . PHE A 1 93 ? -9.395 -0.468 10.004 1.00 98.75 93 PHE A N 1
ATOM 699 C CA . PHE A 1 93 ? -8.396 -0.655 8.963 1.00 98.75 93 PHE A CA 1
ATOM 700 C C . PHE A 1 93 ? -7.618 0.626 8.699 1.00 98.75 93 PHE A C 1
ATOM 702 O O 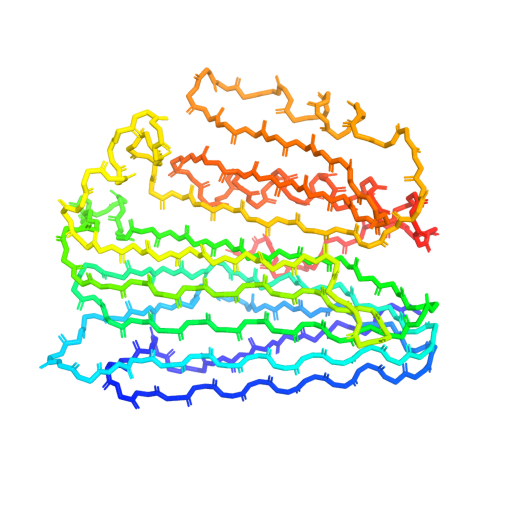. PHE A 1 93 ? -8.203 1.692 8.493 1.00 98.75 93 PHE A O 1
ATOM 709 N N . MET A 1 94 ? -6.297 0.494 8.661 1.00 98.62 94 MET A N 1
ATOM 710 C CA . MET A 1 94 ? -5.378 1.485 8.112 1.00 98.62 94 MET A CA 1
ATOM 711 C C . MET A 1 94 ? -4.416 0.754 7.192 1.00 98.62 94 MET A C 1
ATOM 713 O O . MET A 1 94 ? -3.882 -0.285 7.576 1.00 98.62 94 MET A O 1
ATOM 717 N N . GLY A 1 95 ? -4.159 1.288 6.007 1.00 98.50 95 GLY A N 1
ATOM 718 C CA . GLY A 1 95 ? -3.170 0.679 5.134 1.00 98.50 95 GLY A CA 1
ATOM 719 C C . GLY A 1 95 ? -2.764 1.553 3.970 1.00 98.50 95 GLY A C 1
ATOM 720 O O . GLY A 1 95 ? -3.431 2.545 3.676 1.00 98.50 95 GLY A O 1
ATOM 721 N N . TRP A 1 96 ? -1.666 1.188 3.322 1.00 98.50 96 TRP A N 1
ATOM 722 C CA . TRP A 1 96 ? -1.186 1.877 2.132 1.00 98.50 96 TRP A CA 1
ATOM 723 C C . TRP A 1 96 ? -0.695 0.914 1.060 1.00 98.50 96 TRP A C 1
ATOM 725 O O . TRP A 1 96 ? -0.336 -0.229 1.335 1.00 98.50 96 TRP A O 1
ATOM 735 N N . GLU A 1 97 ? -0.617 1.439 -0.154 1.00 97.94 97 GLU A N 1
ATOM 736 C CA . GLU A 1 97 ? 0.137 0.887 -1.272 1.00 97.94 97 GLU A CA 1
ATOM 737 C C . GLU A 1 97 ? 1.067 1.999 -1.784 1.00 97.94 97 GLU A C 1
ATOM 739 O O . GLU A 1 97 ? 0.649 3.154 -1.930 1.00 97.94 97 GLU A O 1
ATOM 744 N N . ILE A 1 98 ? 2.335 1.665 -2.026 1.00 98.50 98 ILE A N 1
ATOM 745 C CA . ILE A 1 98 ? 3.329 2.577 -2.607 1.00 98.50 98 ILE A CA 1
ATOM 746 C C . ILE A 1 98 ? 3.926 1.880 -3.826 1.00 98.50 98 ILE A C 1
ATOM 748 O O . ILE A 1 98 ? 4.355 0.732 -3.727 1.00 98.50 98 ILE A O 1
ATOM 752 N N . SER A 1 99 ? 3.986 2.581 -4.952 1.00 98.31 99 SER A N 1
ATOM 753 C CA . SER A 1 99 ? 4.550 2.070 -6.199 1.00 98.31 99 SER A CA 1
ATOM 754 C C . SER A 1 99 ? 5.575 3.052 -6.757 1.00 98.31 99 SER A C 1
ATOM 756 O O . SER A 1 99 ? 5.313 4.248 -6.853 1.00 98.31 99 SER A O 1
ATOM 758 N N . CYS A 1 100 ? 6.747 2.537 -7.120 1.00 97.94 100 CYS A N 1
ATOM 759 C CA . CYS A 1 100 ? 7.820 3.247 -7.804 1.00 97.94 100 CYS A CA 1
ATOM 760 C C . CYS A 1 100 ? 7.931 2.722 -9.239 1.00 97.94 100 CYS A C 1
ATOM 762 O O . CYS A 1 100 ? 8.103 1.521 -9.467 1.00 97.94 100 CYS A O 1
ATOM 764 N N . LEU A 1 101 ? 7.803 3.618 -10.209 1.00 98.00 101 LEU A N 1
ATOM 765 C CA . LEU A 1 101 ? 7.863 3.322 -11.632 1.00 98.00 101 LEU A CA 1
ATOM 766 C C . LEU A 1 101 ? 9.304 3.448 -12.130 1.00 98.00 101 LEU A C 1
ATOM 768 O O . LEU A 1 101 ? 9.896 4.528 -12.132 1.00 98.00 101 LEU A O 1
ATOM 772 N N . GLY A 1 102 ? 9.859 2.332 -12.592 1.00 95.88 102 GLY A N 1
ATOM 773 C CA . GLY A 1 102 ? 11.252 2.224 -12.998 1.00 95.88 102 GLY A CA 1
ATOM 774 C C . GLY A 1 102 ? 12.220 2.200 -11.813 1.00 95.88 102 GLY A C 1
ATOM 775 O O . GLY A 1 102 ? 11.867 1.875 -10.680 1.00 95.88 102 GLY A O 1
ATOM 776 N N . ARG A 1 103 ? 13.480 2.527 -12.093 1.00 93.56 103 ARG A N 1
ATOM 777 C CA . ARG A 1 103 ? 14.555 2.732 -11.120 1.00 93.56 103 ARG A CA 1
ATOM 778 C C . ARG A 1 103 ? 15.213 4.088 -11.390 1.00 93.56 103 ARG A C 1
ATOM 780 O O . ARG A 1 103 ? 16.268 4.131 -12.025 1.00 93.56 103 ARG A O 1
ATOM 787 N N . PRO A 1 104 ? 14.622 5.192 -10.897 1.00 87.56 104 PRO A N 1
ATOM 788 C CA . PRO A 1 104 ? 15.136 6.543 -11.133 1.00 87.56 104 PRO A CA 1
ATOM 789 C C . PRO A 1 104 ? 16.585 6.732 -10.668 1.00 87.56 104 PRO A C 1
ATOM 791 O O . PRO A 1 104 ? 17.363 7.389 -11.341 1.00 87.56 104 PRO A O 1
ATOM 794 N N . ALA A 1 105 ? 16.991 6.074 -9.576 1.00 86.56 105 ALA A N 1
ATOM 795 C CA . ALA A 1 105 ? 18.377 6.090 -9.089 1.00 86.56 105 ALA A CA 1
ATOM 796 C C . ALA A 1 105 ? 19.392 5.410 -10.037 1.00 86.56 105 ALA A C 1
ATOM 798 O O . ALA A 1 105 ? 20.592 5.436 -9.784 1.00 86.56 105 ALA A O 1
ATOM 799 N N . SER A 1 106 ? 18.919 4.745 -11.093 1.00 89.62 106 SER A N 1
ATOM 800 C CA . SER A 1 106 ? 19.726 4.122 -12.148 1.00 89.62 106 SER A CA 1
ATOM 801 C C . SER A 1 106 ? 19.356 4.654 -13.540 1.00 89.62 106 SER A C 1
ATOM 803 O O . SER A 1 106 ? 19.593 3.955 -14.523 1.00 89.62 106 SER A O 1
ATOM 805 N N . ASP A 1 107 ? 18.717 5.829 -13.615 1.00 89.69 107 ASP A N 1
ATOM 806 C CA . ASP A 1 107 ? 18.234 6.469 -14.849 1.00 89.69 107 ASP A CA 1
ATOM 807 C C . ASP A 1 107 ? 17.314 5.576 -15.712 1.00 89.69 107 ASP A C 1
ATOM 809 O O . ASP A 1 107 ? 17.160 5.770 -16.919 1.00 89.69 107 ASP A O 1
ATOM 813 N N . GLU A 1 108 ? 16.665 4.579 -15.098 1.00 91.94 108 GLU A N 1
ATOM 814 C CA . GLU A 1 108 ? 15.710 3.701 -15.773 1.00 91.94 108 GLU A CA 1
ATOM 815 C C . GLU A 1 108 ? 14.283 4.171 -15.490 1.00 91.94 108 GLU A C 1
ATOM 817 O O . GLU A 1 108 ? 13.684 3.799 -14.485 1.00 91.94 108 GLU A O 1
ATOM 822 N N . TYR A 1 109 ? 13.703 4.954 -16.392 1.00 93.25 109 TYR A N 1
ATOM 823 C CA . TYR A 1 109 ? 12.303 5.371 -16.296 1.00 93.25 109 TYR A CA 1
ATOM 824 C C . TYR A 1 109 ? 11.347 4.315 -16.875 1.00 93.25 109 TYR A C 1
ATOM 826 O O . TYR A 1 109 ? 11.723 3.500 -17.726 1.00 93.25 109 TYR A O 1
ATOM 834 N N . PHE A 1 110 ? 10.088 4.330 -16.430 1.00 96.94 110 PHE A N 1
ATOM 835 C CA . PHE A 1 110 ? 9.047 3.408 -16.897 1.00 96.94 110 PHE A CA 1
ATOM 836 C C . PHE A 1 110 ? 8.540 3.769 -18.305 1.00 96.94 110 PHE A C 1
ATOM 838 O O . PHE A 1 110 ? 7.461 4.320 -18.490 1.00 96.94 110 PHE A O 1
ATOM 845 N N . SER A 1 111 ? 9.345 3.452 -19.316 1.00 96.06 111 SER A N 1
ATOM 846 C CA . SER A 1 111 ? 9.046 3.705 -20.733 1.00 96.06 111 SER A CA 1
ATOM 847 C C . SER A 1 111 ? 8.314 2.556 -21.425 1.00 96.06 111 SER A C 1
ATOM 849 O O . SER A 1 111 ? 7.659 2.729 -22.444 1.00 96.06 111 SER A O 1
ATOM 851 N N . LYS A 1 112 ? 8.389 1.336 -20.890 1.00 97.19 112 LYS A N 1
ATOM 852 C CA . LYS A 1 112 ? 7.753 0.157 -21.497 1.00 97.19 112 LYS A CA 1
ATOM 853 C C . LYS A 1 112 ? 6.978 -0.628 -20.460 1.00 97.19 112 LYS A C 1
ATOM 855 O O . LYS A 1 112 ? 7.306 -0.601 -19.280 1.00 97.19 112 LYS A O 1
ATOM 860 N N . GLY A 1 113 ? 6.024 -1.422 -20.932 1.00 97.62 113 GLY A N 1
ATOM 861 C CA . GLY A 1 113 ? 5.264 -2.331 -20.084 1.00 97.62 113 GLY A CA 1
ATOM 862 C C . GLY A 1 113 ? 3.912 -1.776 -19.661 1.00 97.62 113 GLY A C 1
ATOM 863 O O . GLY A 1 113 ? 3.389 -0.844 -20.273 1.00 97.62 113 GLY A O 1
ATOM 864 N N . GLU A 1 114 ? 3.333 -2.412 -18.651 1.00 98.31 114 GLU A N 1
ATOM 865 C CA . GLU A 1 114 ? 1.983 -2.147 -18.172 1.00 98.31 114 GLU A CA 1
ATOM 866 C C . GLU A 1 114 ? 1.874 -2.470 -16.677 1.00 98.31 114 GLU A C 1
ATOM 868 O O . GLU A 1 114 ? 2.316 -3.534 -16.231 1.00 98.31 114 GLU A O 1
ATOM 873 N N . LEU A 1 115 ? 1.258 -1.560 -15.927 1.00 98.62 115 LEU A N 1
ATOM 874 C CA . LEU A 1 115 ? 0.830 -1.747 -14.547 1.00 98.62 115 LEU A CA 1
ATOM 875 C C . LEU A 1 115 ? -0.696 -1.627 -14.497 1.00 98.62 115 LEU A C 1
ATOM 877 O O . LEU A 1 115 ? -1.235 -0.589 -14.864 1.00 98.62 115 LEU A O 1
ATOM 881 N N . ASP A 1 116 ? -1.382 -2.657 -14.012 1.00 98.62 116 ASP A N 1
ATOM 882 C CA . ASP A 1 116 ? -2.793 -2.598 -13.609 1.00 98.62 116 ASP A CA 1
ATOM 883 C C . ASP A 1 116 ? -2.874 -2.903 -12.112 1.00 98.62 116 ASP A C 1
ATOM 885 O O . ASP A 1 116 ? -2.788 -4.057 -11.690 1.00 98.62 116 ASP A O 1
ATOM 889 N N . GLN A 1 117 ? -2.977 -1.853 -11.304 1.00 98.62 117 GLN A N 1
ATOM 890 C CA . GLN A 1 117 ? -3.080 -1.941 -9.855 1.00 98.62 117 GLN A CA 1
ATOM 891 C C . GLN A 1 117 ? -4.501 -1.596 -9.414 1.00 98.62 117 GLN A C 1
ATOM 893 O O . GLN A 1 117 ? -5.047 -0.561 -9.796 1.00 98.62 117 GLN A O 1
ATOM 898 N N . ARG A 1 118 ? -5.091 -2.438 -8.566 1.00 98.62 118 ARG A N 1
ATOM 899 C CA . ARG A 1 118 ? -6.390 -2.208 -7.929 1.00 98.62 118 ARG A CA 1
ATOM 900 C C . ARG A 1 118 ? -6.243 -2.248 -6.422 1.00 98.62 118 ARG A C 1
ATOM 902 O O . ARG A 1 118 ? -5.702 -3.209 -5.883 1.00 98.62 118 ARG A O 1
ATOM 909 N N . PHE A 1 119 ? -6.766 -1.227 -5.757 1.00 98.50 119 PHE A N 1
ATOM 910 C CA . PHE A 1 119 ? -6.853 -1.184 -4.305 1.00 98.50 119 PHE A CA 1
ATOM 911 C C . PHE A 1 119 ? -8.296 -0.910 -3.905 1.00 98.50 119 PHE A C 1
ATOM 913 O O . PHE A 1 119 ? -8.847 0.149 -4.218 1.00 98.50 119 PHE A O 1
ATOM 920 N N . GLU A 1 120 ? -8.917 -1.873 -3.236 1.00 98.69 120 GLU A N 1
ATOM 921 C CA . GLU A 1 120 ? -10.337 -1.855 -2.919 1.00 98.69 120 GLU A CA 1
ATOM 922 C C . GLU A 1 120 ? -10.574 -2.061 -1.426 1.00 98.69 120 GLU A C 1
ATOM 924 O O . GLU A 1 120 ? -10.006 -2.963 -0.811 1.00 98.69 120 GLU A O 1
ATOM 929 N N . VAL A 1 121 ? -11.462 -1.251 -0.854 1.00 98.62 121 VAL A N 1
ATOM 930 C CA . VAL A 1 121 ? -11.891 -1.358 0.541 1.00 98.62 121 VAL A CA 1
ATOM 931 C C . VAL A 1 121 ? -13.406 -1.459 0.578 1.00 98.62 121 VAL A C 1
ATOM 933 O O . VAL A 1 121 ? -14.116 -0.576 0.092 1.00 98.62 121 VAL A O 1
ATOM 936 N N . TRP A 1 122 ? -13.891 -2.536 1.182 1.00 98.62 122 TRP A N 1
ATOM 937 C CA . TRP A 1 122 ? -15.299 -2.885 1.294 1.00 98.62 122 TRP A CA 1
ATOM 938 C C . TRP A 1 122 ? -15.681 -3.001 2.770 1.00 98.62 122 TRP A C 1
ATOM 940 O O . TRP A 1 122 ? -14.899 -3.529 3.556 1.00 98.62 122 TRP A O 1
ATOM 950 N N . ARG A 1 123 ? -16.881 -2.553 3.149 1.00 98.12 123 ARG A N 1
ATOM 951 C CA . ARG A 1 123 ? -17.465 -2.753 4.486 1.00 98.12 123 ARG A CA 1
ATOM 952 C C . ARG A 1 123 ? -18.859 -3.352 4.346 1.00 98.12 123 ARG A C 1
ATOM 954 O O . ARG A 1 123 ? -19.683 -2.805 3.618 1.00 98.12 123 ARG A O 1
ATOM 961 N N . ASP A 1 124 ? -19.092 -4.500 4.979 1.00 97.19 124 ASP A N 1
ATOM 962 C CA . ASP A 1 124 ? -20.343 -5.274 4.895 1.00 97.19 124 ASP A CA 1
ATOM 963 C C . ASP A 1 124 ? -20.834 -5.482 3.449 1.00 97.19 124 ASP A C 1
ATOM 965 O O . ASP A 1 124 ? -22.003 -5.283 3.113 1.00 97.19 124 ASP A O 1
ATOM 969 N N . GLY A 1 125 ? -19.902 -5.826 2.555 1.00 96.88 125 GLY A N 1
ATOM 970 C CA . GLY A 1 125 ? -20.188 -6.045 1.134 1.00 96.88 125 GLY A CA 1
ATOM 971 C C . GLY A 1 125 ? -20.463 -4.775 0.320 1.00 96.88 125 GLY A C 1
ATOM 972 O O . GLY A 1 125 ? -20.746 -4.882 -0.872 1.00 96.88 125 GLY A O 1
ATOM 973 N N . ARG A 1 126 ? -20.353 -3.578 0.910 1.00 96.94 126 ARG A N 1
ATOM 974 C CA . ARG A 1 126 ? -20.492 -2.290 0.210 1.00 96.94 126 ARG A CA 1
ATOM 975 C C . ARG A 1 126 ? -19.122 -1.652 -0.033 1.00 96.94 126 ARG A C 1
ATOM 977 O O . ARG A 1 126 ? -18.296 -1.650 0.882 1.00 96.94 126 ARG A O 1
ATOM 984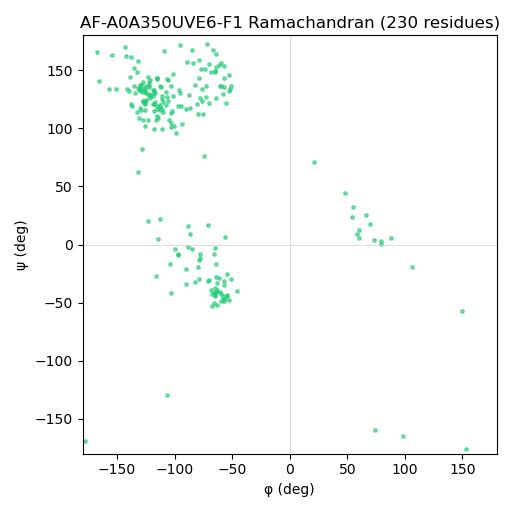 N N . PRO A 1 127 ? -18.852 -1.101 -1.226 1.00 97.12 127 PRO A N 1
ATOM 985 C CA . PRO A 1 127 ? -17.572 -0.465 -1.500 1.00 97.12 127 PRO A CA 1
ATOM 986 C C . PRO A 1 127 ? -17.490 0.873 -0.760 1.00 97.12 127 PRO A C 1
ATOM 988 O O . PRO A 1 127 ? -18.367 1.721 -0.908 1.00 97.12 127 PRO A O 1
ATOM 991 N N . LEU A 1 128 ? -16.423 1.070 0.013 1.00 96.62 128 LEU A N 1
ATOM 992 C CA . LEU A 1 128 ? -16.046 2.389 0.534 1.00 96.62 128 LEU A CA 1
ATOM 993 C C . LEU A 1 128 ? -15.108 3.107 -0.429 1.00 96.62 128 LEU A C 1
ATOM 995 O O . LEU A 1 128 ? -15.126 4.329 -0.537 1.00 96.62 128 LEU A O 1
ATOM 999 N N . ARG A 1 129 ? -14.253 2.338 -1.111 1.00 96.00 129 ARG A N 1
ATOM 1000 C CA . ARG A 1 129 ? -13.291 2.871 -2.067 1.00 96.00 129 ARG A CA 1
ATOM 1001 C C . ARG A 1 129 ? -12.885 1.799 -3.065 1.00 96.00 129 ARG A C 1
ATOM 1003 O O . ARG A 1 129 ? -12.512 0.698 -2.671 1.00 96.00 129 ARG A O 1
ATOM 1010 N N . VAL A 1 130 ? -12.878 2.160 -4.341 1.00 97.25 130 VAL A N 1
ATOM 1011 C CA . VAL A 1 130 ? -12.351 1.345 -5.440 1.00 97.25 130 VAL A CA 1
ATOM 1012 C C . VAL A 1 130 ? -11.436 2.250 -6.255 1.00 97.25 130 VAL A C 1
ATOM 1014 O O . VAL A 1 130 ? -11.909 3.174 -6.910 1.00 97.25 130 VAL A O 1
ATOM 1017 N N . GLU A 1 131 ? -10.128 2.023 -6.179 1.00 96.69 131 GLU A N 1
ATOM 1018 C CA . GLU A 1 131 ? -9.141 2.733 -6.999 1.00 96.69 131 GLU A CA 1
ATOM 1019 C C . GLU A 1 131 ? -8.504 1.753 -7.966 1.00 96.69 131 GLU A C 1
ATOM 1021 O O . GLU A 1 131 ? -8.128 0.640 -7.585 1.00 96.69 131 GLU A O 1
ATOM 1026 N N . ARG A 1 132 ? -8.362 2.197 -9.212 1.00 97.62 132 ARG A N 1
ATOM 1027 C CA . ARG A 1 132 ? -7.604 1.498 -10.234 1.00 97.62 132 ARG A CA 1
ATOM 1028 C C . ARG A 1 132 ? -6.582 2.451 -10.832 1.00 97.62 132 ARG A C 1
ATOM 1030 O O . ARG A 1 132 ? -6.953 3.476 -11.396 1.00 97.62 132 ARG A O 1
ATOM 1037 N N . LEU A 1 133 ? -5.318 2.071 -10.737 1.00 97.38 133 LEU A N 1
ATOM 1038 C CA . LEU A 1 133 ? -4.203 2.721 -11.400 1.00 97.38 133 LEU A CA 1
ATOM 1039 C C . LEU A 1 133 ? -3.786 1.836 -12.573 1.00 97.38 133 LEU A C 1
ATOM 1041 O O . LEU A 1 133 ? -3.213 0.766 -12.377 1.00 97.38 133 LEU A O 1
ATOM 1045 N N . TRP A 1 134 ? -4.102 2.278 -13.787 1.00 97.94 134 TRP A N 1
ATOM 1046 C CA . TRP A 1 134 ? -3.698 1.596 -15.008 1.00 97.94 134 TRP A CA 1
ATOM 1047 C C . TRP A 1 134 ? -2.750 2.485 -15.798 1.00 97.94 134 TRP A C 1
ATOM 1049 O O . TRP A 1 134 ? -3.130 3.577 -16.216 1.00 97.94 134 TRP A O 1
ATOM 1059 N N . LEU A 1 135 ? -1.514 2.026 -15.962 1.00 98.25 135 LEU A N 1
ATOM 1060 C CA . LEU A 1 135 ? -0.440 2.776 -16.594 1.00 98.25 135 LEU A CA 1
ATOM 1061 C C . LEU A 1 135 ? 0.222 1.921 -17.661 1.00 98.25 135 LEU A C 1
ATOM 1063 O O . LEU A 1 135 ? 0.529 0.747 -17.441 1.00 98.25 135 LEU A O 1
ATOM 1067 N N . LYS A 1 136 ? 0.508 2.544 -18.796 1.00 98.12 136 LYS A N 1
ATOM 1068 C CA . LYS A 1 136 ? 1.300 1.960 -19.869 1.00 98.12 136 LYS A CA 1
ATOM 1069 C C . LYS A 1 136 ? 2.584 2.765 -20.025 1.00 98.12 136 LYS A C 1
ATOM 1071 O O . LYS A 1 136 ? 2.581 3.980 -19.854 1.00 98.12 136 LYS A O 1
ATOM 1076 N N . GLY A 1 137 ? 3.682 2.080 -20.329 1.00 96.50 137 GLY A N 1
ATOM 1077 C CA . GLY A 1 137 ? 4.941 2.750 -20.642 1.00 96.50 137 GLY A CA 1
ATOM 1078 C C . GLY A 1 137 ? 4.789 3.728 -21.812 1.00 96.50 137 GLY A C 1
ATOM 1079 O O . GLY A 1 137 ? 4.031 3.449 -22.746 1.00 96.50 137 GLY A O 1
ATOM 1080 N N . ASP A 1 138 ? 5.496 4.857 -21.728 1.00 93.12 138 ASP A N 1
ATOM 1081 C CA . ASP A 1 138 ? 5.470 5.977 -22.685 1.00 93.12 138 ASP A CA 1
ATOM 1082 C C . ASP A 1 138 ? 4.091 6.650 -22.865 1.00 93.12 138 ASP A C 1
ATOM 1084 O O . ASP A 1 138 ? 3.901 7.458 -23.775 1.00 93.12 138 ASP A O 1
ATOM 1088 N N . ASP A 1 139 ? 3.120 6.364 -21.993 1.00 96.88 139 ASP A N 1
ATOM 1089 C CA . ASP A 1 139 ? 1.834 7.058 -21.997 1.00 96.88 139 ASP A CA 1
ATOM 1090 C C . ASP A 1 139 ? 1.988 8.497 -21.451 1.00 96.88 139 ASP A C 1
ATOM 1092 O O . ASP A 1 139 ? 2.662 8.693 -20.430 1.00 96.88 139 ASP A O 1
ATOM 1096 N N . PRO A 1 140 ? 1.363 9.519 -22.078 1.00 97.12 140 PRO A N 1
ATOM 1097 C CA . PRO A 1 140 ? 1.393 10.898 -21.589 1.00 97.12 140 PRO A CA 1
ATOM 1098 C C . PRO A 1 140 ? 1.004 11.060 -20.114 1.00 97.12 140 PRO A C 1
ATOM 1100 O O . PRO A 1 140 ? 1.542 11.946 -19.448 1.00 97.12 140 PRO A O 1
ATOM 1103 N N . VAL A 1 141 ? 0.145 10.185 -19.568 1.00 97.19 141 VAL A N 1
ATOM 1104 C CA . VAL A 1 141 ? -0.234 10.216 -18.142 1.00 97.19 141 VAL A CA 1
ATOM 1105 C C . VAL A 1 141 ? 0.977 10.171 -17.204 1.00 97.19 141 VAL A C 1
ATOM 1107 O O . VAL A 1 141 ? 0.900 10.668 -16.086 1.00 97.19 141 VAL A O 1
ATOM 1110 N N . LEU A 1 142 ? 2.113 9.617 -17.636 1.00 97.31 142 LEU A N 1
ATOM 1111 C CA . LEU A 1 142 ? 3.324 9.551 -16.817 1.00 97.31 142 LEU A CA 1
ATOM 1112 C C . LEU A 1 142 ? 3.977 10.927 -16.607 1.00 97.31 142 LEU A C 1
ATOM 1114 O O . LEU A 1 142 ? 4.585 11.161 -15.567 1.00 97.31 142 LEU A O 1
ATOM 1118 N N . ASN A 1 143 ? 3.844 11.848 -17.566 1.00 96.19 143 ASN A N 1
ATOM 1119 C CA . ASN A 1 143 ? 4.588 13.115 -17.577 1.00 96.19 143 ASN A CA 1
ATOM 1120 C C . ASN A 1 143 ? 3.691 14.351 -17.458 1.00 96.19 143 ASN A C 1
ATOM 1122 O O . ASN A 1 143 ? 4.124 15.393 -16.967 1.00 96.19 143 ASN A O 1
ATOM 1126 N N . GLU A 1 144 ? 2.439 14.249 -17.892 1.00 96.88 144 GLU A N 1
ATOM 1127 C CA . GLU A 1 144 ? 1.532 15.387 -17.932 1.00 96.88 144 GLU A CA 1
ATOM 1128 C C . GLU A 1 144 ? 1.033 15.802 -16.542 1.00 96.88 144 GLU A C 1
ATOM 1130 O O . GLU A 1 144 ? 0.866 14.981 -15.638 1.00 96.88 144 GLU A O 1
ATOM 1135 N N . LYS A 1 145 ? 0.718 17.094 -16.388 1.00 93.69 145 LYS A N 1
ATOM 1136 C CA . LYS A 1 145 ? 0.218 17.676 -15.124 1.00 93.69 145 LYS A CA 1
ATOM 1137 C C . LYS A 1 145 ? -1.105 17.078 -14.646 1.00 93.69 145 LYS A C 1
ATOM 1139 O O . LYS A 1 145 ? -1.381 17.100 -13.453 1.00 93.69 145 LYS A O 1
ATOM 1144 N N . TRP A 1 146 ? -1.937 16.601 -15.573 1.00 94.62 146 TRP A N 1
ATOM 1145 C CA . TRP A 1 146 ? -3.195 15.918 -15.253 1.00 94.62 146 TRP A CA 1
ATOM 1146 C C . TRP A 1 146 ? -2.984 14.455 -14.836 1.00 94.62 146 TRP A C 1
ATOM 1148 O O . TRP A 1 146 ? -3.914 13.831 -14.331 1.00 94.62 146 TRP A O 1
ATOM 1158 N N . GLY A 1 147 ? -1.784 13.918 -15.065 1.00 95.88 147 GLY A N 1
ATOM 1159 C CA . GLY A 1 147 ? -1.365 12.590 -14.650 1.00 95.88 147 GLY A CA 1
ATOM 1160 C C . GLY A 1 147 ? -0.377 12.656 -13.486 1.00 95.88 147 GLY A C 1
ATOM 1161 O O . GLY A 1 147 ? -0.628 13.309 -12.475 1.00 95.88 147 GLY A O 1
ATOM 1162 N N . LEU A 1 148 ? 0.751 11.963 -13.622 1.00 96.25 148 LEU A N 1
ATOM 1163 C CA . LEU A 1 148 ? 1.763 11.825 -12.574 1.00 96.25 148 LEU A CA 1
ATOM 1164 C C . LEU A 1 148 ? 2.761 12.984 -12.527 1.00 96.25 148 LEU A C 1
ATOM 1166 O O . LEU A 1 148 ? 3.607 13.007 -11.638 1.00 96.25 148 LEU A O 1
ATOM 1170 N N . HIS A 1 149 ? 2.683 13.939 -13.460 1.00 95.25 149 HIS A N 1
ATOM 1171 C CA . HIS A 1 149 ? 3.551 15.119 -13.496 1.00 95.25 149 HIS A CA 1
ATOM 1172 C C . HIS A 1 149 ? 5.058 14.776 -13.497 1.00 95.25 149 HIS A C 1
ATOM 1174 O O . HIS A 1 149 ? 5.873 15.504 -12.934 1.00 95.25 149 HIS A O 1
ATOM 1180 N N . GLY A 1 150 ? 5.430 13.644 -14.106 1.00 94.50 150 GLY A N 1
ATOM 1181 C CA . GLY A 1 150 ? 6.811 13.159 -14.172 1.00 94.50 150 GLY A CA 1
ATOM 1182 C C . GLY A 1 150 ? 7.308 12.473 -12.896 1.00 94.50 150 GLY A C 1
ATOM 1183 O O . GLY A 1 150 ? 8.455 12.029 -12.859 1.00 94.50 150 GLY A O 1
ATOM 1184 N N . PHE A 1 151 ? 6.477 12.358 -11.854 1.00 96.38 151 PHE A N 1
ATOM 1185 C CA . PHE A 1 151 ? 6.866 11.707 -10.609 1.00 96.38 151 PHE A CA 1
ATOM 1186 C C . PHE A 1 151 ? 6.828 10.179 -10.727 1.00 96.38 151 PHE A C 1
ATOM 1188 O O . PHE A 1 151 ? 5.789 9.612 -11.073 1.00 96.38 151 PHE A O 1
ATOM 1195 N N . PRO A 1 152 ? 7.929 9.482 -10.394 1.00 96.50 152 PRO A N 1
ATOM 1196 C CA . PRO A 1 152 ? 7.983 8.027 -10.465 1.00 96.50 152 PRO A CA 1
ATOM 1197 C C . PRO A 1 152 ? 7.320 7.341 -9.266 1.00 96.50 152 PRO A C 1
ATOM 1199 O O . PRO A 1 152 ? 7.015 6.155 -9.358 1.00 96.50 152 PRO A O 1
ATOM 1202 N N . VAL A 1 153 ? 7.118 8.036 -8.140 1.00 97.69 153 VAL A N 1
ATOM 1203 C CA . VAL A 1 153 ? 6.577 7.439 -6.911 1.00 97.69 153 VAL A CA 1
ATOM 1204 C C . VAL A 1 153 ? 5.142 7.884 -6.682 1.00 97.69 153 VAL A C 1
ATOM 1206 O O . VAL A 1 153 ? 4.855 9.078 -6.619 1.00 97.69 153 VAL A O 1
ATOM 1209 N N . ILE A 1 154 ? 4.265 6.901 -6.491 1.00 98.00 154 ILE A N 1
ATOM 1210 C CA . ILE A 1 154 ? 2.834 7.067 -6.245 1.00 98.00 154 ILE A CA 1
ATOM 1211 C C . ILE A 1 154 ? 2.493 6.348 -4.945 1.00 98.00 154 ILE A C 1
ATOM 1213 O O . ILE A 1 154 ? 2.849 5.183 -4.765 1.00 98.00 154 ILE A O 1
ATOM 1217 N N . GLY A 1 155 ? 1.793 7.025 -4.042 1.00 98.00 155 GLY A N 1
ATOM 1218 C CA . GLY A 1 155 ? 1.317 6.446 -2.791 1.00 98.00 155 GLY A CA 1
ATOM 1219 C C . GLY A 1 155 ? -0.178 6.662 -2.601 1.00 98.00 155 GLY A C 1
ATOM 1220 O O . GLY A 1 155 ? -0.680 7.760 -2.847 1.00 98.00 155 GLY A O 1
ATOM 1221 N N . SER A 1 156 ? -0.869 5.640 -2.099 1.00 97.88 156 SER A N 1
ATOM 1222 C CA . SER A 1 156 ? -2.278 5.707 -1.704 1.00 97.88 156 SER A CA 1
ATOM 1223 C C . SER A 1 156 ? -2.437 5.071 -0.325 1.00 97.88 156 SER A C 1
ATOM 1225 O O . SER A 1 156 ? -2.196 3.877 -0.156 1.00 97.88 156 SER A O 1
ATOM 1227 N N . MET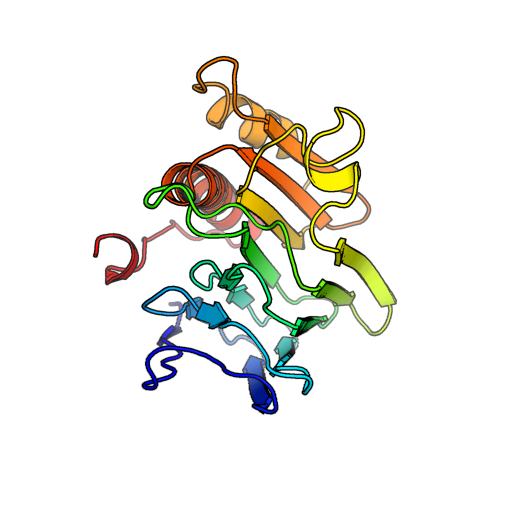 A 1 157 ? -2.802 5.871 0.674 1.00 98.50 157 MET A N 1
ATOM 1228 C CA . MET A 1 157 ? -3.058 5.437 2.046 1.00 98.50 157 MET A CA 1
ATOM 1229 C C . MET A 1 157 ? -4.522 5.669 2.398 1.00 98.50 157 MET A C 1
ATOM 1231 O O . MET A 1 157 ? -5.118 6.682 2.036 1.00 98.50 157 MET A O 1
ATOM 1235 N N . VAL A 1 158 ? -5.097 4.742 3.154 1.00 98.44 158 VAL A N 1
ATOM 1236 C CA . VAL A 1 158 ? -6.476 4.813 3.620 1.00 98.44 158 VAL A CA 1
ATOM 1237 C C . VAL A 1 158 ? -6.578 4.513 5.109 1.00 98.44 158 VAL A C 1
ATOM 1239 O O . VAL A 1 158 ? -5.821 3.714 5.660 1.00 98.44 158 VAL A O 1
ATOM 1242 N N . CYS A 1 159 ? -7.556 5.134 5.759 1.00 98.69 159 CYS A N 1
ATOM 1243 C CA . CYS A 1 159 ? -7.966 4.820 7.119 1.00 98.69 159 CYS A CA 1
ATOM 1244 C C . CYS A 1 159 ? -9.485 4.835 7.208 1.00 98.69 159 CYS A C 1
ATOM 1246 O O . CYS A 1 159 ? -10.123 5.859 6.970 1.00 98.69 159 CYS A O 1
ATOM 1248 N N . VAL A 1 160 ? -10.060 3.705 7.592 1.00 98.50 160 VAL A N 1
ATOM 1249 C CA . VAL A 1 160 ? -11.497 3.555 7.792 1.00 98.50 160 VAL A CA 1
ATOM 1250 C C . VAL A 1 160 ? -11.877 4.131 9.153 1.00 98.50 160 VAL A C 1
ATOM 1252 O O . VAL A 1 160 ? -11.461 3.625 10.195 1.00 98.50 160 VAL A O 1
ATOM 1255 N N . THR A 1 161 ? -12.626 5.235 9.138 1.00 97.25 161 THR A N 1
ATOM 1256 C CA . THR A 1 161 ? -13.087 5.927 10.343 1.00 97.25 161 THR A CA 1
ATOM 1257 C C . THR A 1 161 ? -14.200 6.928 10.035 1.00 97.25 161 THR A C 1
ATOM 1259 O O . THR A 1 161 ? -14.127 7.681 9.064 1.00 97.25 161 THR A O 1
ATOM 1262 N N . ASP A 1 162 ? -15.187 6.995 10.927 1.00 95.31 162 ASP A N 1
ATOM 1263 C CA . ASP A 1 162 ? -16.230 8.028 10.911 1.00 95.31 162 ASP A CA 1
ATOM 1264 C C . ASP A 1 162 ? -15.814 9.279 11.711 1.00 95.31 162 ASP A C 1
ATOM 1266 O O . ASP A 1 162 ? -16.546 10.266 11.775 1.00 95.31 162 ASP A O 1
ATOM 1270 N N . LYS A 1 163 ? -14.621 9.268 12.331 1.00 95.44 163 LYS A N 1
ATOM 1271 C CA . LYS A 1 163 ? -14.104 10.406 13.098 1.00 95.44 163 LYS A CA 1
ATOM 1272 C C . LYS A 1 163 ? -13.737 11.550 12.157 1.00 95.44 163 LYS A C 1
ATOM 1274 O O . LYS A 1 163 ? -12.889 11.394 11.280 1.00 95.44 163 LYS A O 1
ATOM 1279 N N . THR A 1 164 ? -14.347 12.711 12.363 1.00 94.62 164 THR A N 1
ATOM 1280 C CA . THR A 1 164 ? -14.140 13.912 11.545 1.00 94.62 164 THR A CA 1
ATOM 1281 C C . THR A 1 164 ? -13.094 14.853 12.155 1.00 94.62 164 THR A C 1
ATOM 1283 O O . THR A 1 164 ? -12.605 14.641 13.266 1.00 94.62 164 THR A O 1
ATOM 1286 N N . GLY A 1 165 ? -12.701 15.890 11.408 1.00 94.88 165 GLY A N 1
ATOM 1287 C CA . GLY A 1 165 ? -11.783 16.936 11.887 1.00 94.88 165 GLY A CA 1
ATOM 1288 C C . GLY A 1 165 ? -10.297 16.555 11.884 1.00 94.88 165 GLY A C 1
ATOM 1289 O O . GLY A 1 165 ? -9.457 17.352 12.290 1.00 94.88 165 GLY A O 1
ATOM 1290 N N . LEU A 1 166 ? -9.943 15.360 11.400 1.00 95.88 166 LEU A N 1
ATOM 1291 C CA . LEU A 1 166 ? -8.550 14.901 11.358 1.00 95.88 166 LEU A CA 1
ATOM 1292 C C . LEU A 1 166 ? -7.782 15.447 10.143 1.00 95.88 166 LEU A C 1
ATOM 1294 O O . LEU A 1 166 ? -6.587 15.717 10.256 1.00 95.88 166 LEU A O 1
ATOM 1298 N N . VAL A 1 167 ? -8.451 15.664 9.005 1.00 96.25 167 VAL A N 1
ATOM 1299 C CA . VAL A 1 167 ? -7.819 15.989 7.708 1.00 96.25 167 VAL A CA 1
ATOM 1300 C C . VAL A 1 167 ? -6.886 17.202 7.769 1.00 96.25 167 VAL A C 1
ATOM 1302 O O . VAL A 1 167 ? -5.778 17.147 7.237 1.00 96.25 167 VAL A O 1
ATOM 1305 N N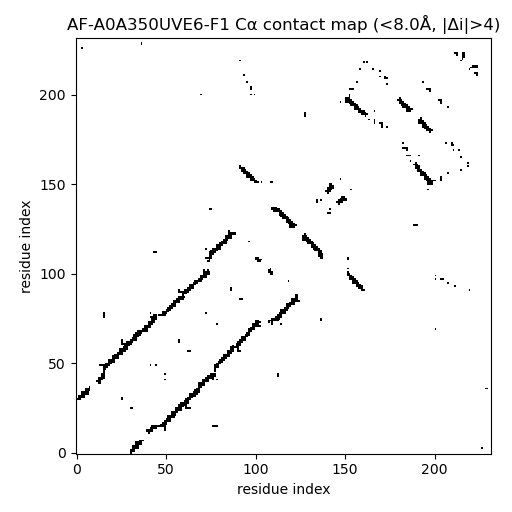 . GLU A 1 168 ? -7.286 18.289 8.432 1.00 93.31 168 GLU A N 1
ATOM 1306 C CA . GLU A 1 168 ? -6.439 19.485 8.535 1.00 93.31 168 GLU A CA 1
ATOM 1307 C C . GLU A 1 168 ? -5.136 19.217 9.287 1.00 93.31 168 GLU A C 1
ATOM 1309 O O . GLU A 1 168 ? -4.081 19.719 8.897 1.00 93.31 168 GLU A O 1
ATOM 1314 N N . SER A 1 169 ? -5.197 18.414 10.355 1.00 92.50 169 SER A N 1
ATOM 1315 C CA . SER A 1 169 ? -4.008 18.039 11.124 1.00 92.50 169 SER A CA 1
ATOM 1316 C C . SER A 1 169 ? -3.044 17.196 10.289 1.00 92.50 169 SER A C 1
ATOM 1318 O O . SER A 1 169 ? -1.834 17.415 10.364 1.00 92.50 169 SER A O 1
ATOM 1320 N N . LEU A 1 170 ? -3.580 16.313 9.435 1.00 94.12 170 LEU A N 1
ATOM 1321 C CA . LEU A 1 170 ? -2.788 15.508 8.510 1.00 94.12 170 LEU A CA 1
ATOM 1322 C C . LEU A 1 170 ? -2.067 16.414 7.510 1.00 94.12 170 LEU A C 1
ATOM 1324 O O . LEU A 1 170 ? -0.847 16.370 7.437 1.00 94.12 170 LEU A O 1
ATOM 1328 N N . ARG A 1 171 ? -2.789 17.319 6.834 1.00 91.56 171 ARG A N 1
ATOM 1329 C CA . ARG A 1 171 ? -2.197 18.259 5.861 1.00 91.56 171 ARG A CA 1
ATOM 1330 C C . ARG A 1 171 ? -1.133 19.170 6.489 1.00 91.56 171 ARG A C 1
ATOM 1332 O O . ARG A 1 171 ? -0.081 19.390 5.903 1.00 91.56 171 ARG A O 1
ATOM 1339 N N . LYS A 1 172 ? -1.374 19.697 7.697 1.00 86.94 172 LYS A N 1
ATOM 1340 C CA . LYS A 1 172 ? -0.420 20.591 8.384 1.00 86.94 172 LYS A CA 1
ATOM 1341 C C . LYS A 1 172 ? 0.889 19.890 8.733 1.00 86.94 172 LYS A C 1
ATOM 1343 O O . LYS A 1 172 ? 1.950 20.488 8.584 1.00 86.94 172 LYS A O 1
ATOM 1348 N N . LYS A 1 173 ? 0.819 18.638 9.199 1.00 76.31 173 LYS A N 1
ATOM 1349 C CA . LYS A 1 173 ? 2.001 17.860 9.599 1.00 76.31 173 LYS A CA 1
ATOM 1350 C C . LYS A 1 173 ? 2.937 17.598 8.415 1.00 76.31 173 LYS A C 1
ATOM 1352 O O . LYS A 1 173 ? 4.141 17.491 8.611 1.00 76.31 173 LYS A O 1
ATOM 1357 N N . THR A 1 174 ? 2.378 17.545 7.208 1.00 70.12 174 THR A N 1
ATOM 1358 C CA . THR A 1 174 ? 3.083 17.168 5.983 1.00 70.12 174 THR A CA 1
ATOM 1359 C C . THR A 1 174 ? 3.581 18.352 5.141 1.00 70.12 174 THR A C 1
ATOM 1361 O O . THR A 1 174 ? 4.356 18.162 4.208 1.00 70.12 174 THR A O 1
ATOM 1364 N N . ASN A 1 175 ? 3.201 19.586 5.484 1.00 61.69 175 ASN A N 1
ATOM 1365 C CA . ASN A 1 175 ? 3.570 20.810 4.753 1.00 61.69 175 ASN A CA 1
ATOM 1366 C C . ASN A 1 175 ? 5.055 21.226 4.889 1.00 61.69 175 ASN A C 1
ATOM 1368 O O . ASN A 1 175 ? 5.404 22.365 4.602 1.00 61.69 175 ASN A O 1
ATOM 1372 N N . SER A 1 176 ? 5.942 20.334 5.333 1.00 57.56 176 SER A N 1
ATOM 1373 C CA . SER A 1 176 ? 7.392 20.564 5.412 1.00 57.56 176 SER A CA 1
ATOM 1374 C C . SER A 1 176 ? 8.152 20.195 4.122 1.00 57.56 176 SER A C 1
ATOM 1376 O O . SER A 1 176 ? 9.371 20.038 4.158 1.00 57.56 176 SER A O 1
ATOM 1378 N N . SER A 1 177 ? 7.466 20.019 2.986 1.00 56.03 177 SER A N 1
ATOM 1379 C CA . SER A 1 177 ? 8.069 19.660 1.692 1.00 56.03 177 SER A CA 1
ATOM 1380 C C . SER A 1 177 ? 8.717 20.841 0.970 1.00 56.03 177 SER A C 1
ATOM 1382 O O . SER A 1 177 ? 8.161 21.933 0.920 1.00 56.03 177 SER A O 1
ATOM 1384 N N . ASN A 1 178 ? 9.844 20.562 0.307 1.00 57.94 178 ASN A N 1
ATOM 1385 C CA . ASN A 1 178 ? 10.290 21.305 -0.874 1.00 57.94 178 ASN A CA 1
ATOM 1386 C C . ASN A 1 178 ? 9.155 21.353 -1.918 1.00 57.94 178 ASN A C 1
ATOM 1388 O O . ASN A 1 178 ? 8.443 20.361 -2.066 1.00 57.94 178 ASN A O 1
ATOM 1392 N N . ASP A 1 179 ? 9.041 22.444 -2.683 1.00 59.44 179 ASP A N 1
ATOM 1393 C CA . ASP A 1 179 ? 7.963 22.754 -3.655 1.00 59.44 179 ASP A CA 1
ATOM 1394 C C . ASP A 1 179 ? 7.711 21.718 -4.780 1.00 59.44 179 ASP A C 1
ATOM 1396 O O . ASP A 1 179 ? 6.935 21.967 -5.701 1.00 59.44 179 ASP A O 1
ATOM 1400 N N . GLN A 1 180 ? 8.365 20.557 -4.754 1.00 79.12 180 GLN A N 1
ATOM 1401 C CA . GLN A 1 180 ? 8.300 19.549 -5.808 1.00 79.12 180 GLN A CA 1
ATOM 1402 C C . GLN A 1 180 ? 7.434 18.331 -5.468 1.00 79.12 180 GLN A C 1
ATOM 1404 O O . GLN A 1 180 ? 7.087 17.606 -6.381 1.00 79.12 180 GLN A O 1
ATOM 1409 N N . GLU A 1 181 ? 7.071 18.057 -4.215 1.00 89.88 181 GLU A N 1
ATOM 1410 C CA . GLU A 1 181 ? 6.266 16.867 -3.878 1.00 89.88 181 GLU A CA 1
ATOM 1411 C C . GLU A 1 181 ? 4.794 17.229 -3.663 1.00 89.88 181 GLU A C 1
ATOM 1413 O O . GLU A 1 181 ? 4.474 18.300 -3.148 1.00 89.88 181 GLU A O 1
ATOM 1418 N N . LEU A 1 182 ? 3.885 16.320 -4.025 1.00 92.88 182 LEU A N 1
ATOM 1419 C CA . LEU A 1 182 ? 2.449 16.511 -3.851 1.00 92.88 182 LEU A CA 1
ATOM 1420 C C . LEU A 1 182 ? 1.923 15.529 -2.811 1.00 92.88 182 LEU A C 1
ATOM 1422 O O . LEU A 1 182 ? 1.949 14.316 -3.006 1.00 92.88 182 LEU A O 1
ATOM 1426 N N . PHE A 1 183 ? 1.384 16.066 -1.723 1.00 94.00 183 PHE A N 1
ATOM 1427 C CA . PHE A 1 183 ? 0.641 15.303 -0.732 1.00 94.00 183 PHE A CA 1
ATOM 1428 C C . PHE A 1 183 ? -0.761 15.884 -0.587 1.00 94.00 183 PHE A C 1
ATOM 1430 O O . PHE A 1 183 ? -0.951 17.100 -0.513 1.00 94.00 183 PHE A O 1
ATOM 1437 N N . SER A 1 184 ? -1.756 15.010 -0.502 1.00 94.94 184 SER A N 1
ATOM 1438 C CA . SER A 1 184 ? -3.123 15.405 -0.187 1.00 94.94 184 SER A CA 1
ATOM 1439 C C . SER A 1 184 ? -3.726 14.454 0.834 1.00 94.94 184 SER A C 1
ATOM 1441 O O . SER A 1 184 ? -3.359 13.287 0.914 1.00 94.94 184 SER A O 1
ATOM 1443 N N . ALA A 1 185 ? -4.669 14.970 1.614 1.00 97.12 185 ALA A N 1
ATOM 1444 C CA . ALA A 1 185 ? -5.512 14.180 2.496 1.00 97.12 185 ALA A CA 1
ATOM 1445 C C . ALA A 1 185 ? -6.949 14.664 2.340 1.00 97.12 185 ALA A C 1
ATOM 1447 O O . ALA A 1 185 ? -7.187 15.874 2.305 1.00 97.12 185 ALA A O 1
ATOM 1448 N N . THR A 1 186 ? -7.904 13.753 2.257 1.00 97.12 186 THR A N 1
ATOM 1449 C CA . THR A 1 186 ? -9.334 14.053 2.181 1.00 97.12 186 THR A CA 1
ATOM 1450 C C . THR A 1 186 ? -10.122 13.032 2.992 1.00 97.12 186 THR A C 1
ATOM 1452 O O . THR A 1 186 ? -9.603 11.971 3.332 1.00 97.12 186 THR A O 1
ATOM 1455 N N . GLN A 1 187 ? -11.366 13.356 3.325 1.00 97.50 187 GLN A N 1
ATOM 1456 C CA . GLN A 1 187 ? -12.282 12.439 3.989 1.00 97.50 187 GLN A CA 1
ATOM 1457 C C . GLN A 1 187 ? -13.595 12.403 3.220 1.00 97.50 187 GLN A C 1
ATOM 1459 O O . GLN A 1 187 ? -14.148 13.445 2.872 1.00 97.50 187 GLN A O 1
ATOM 1464 N N . THR A 1 188 ? -14.076 11.194 2.977 1.00 94.81 188 THR A N 1
ATOM 1465 C CA . THR A 1 188 ? -15.356 10.891 2.332 1.00 94.81 188 THR A CA 1
ATOM 1466 C C . THR A 1 188 ? -15.976 9.723 3.087 1.00 94.81 188 THR A C 1
ATOM 1468 O O . THR A 1 188 ? -15.227 8.871 3.541 1.00 94.81 188 THR A O 1
ATOM 1471 N N . ASP A 1 189 ? -17.296 9.670 3.251 1.00 88.69 189 ASP A N 1
ATOM 1472 C CA . ASP A 1 189 ? -18.085 8.510 3.716 1.00 88.69 189 ASP A CA 1
ATOM 1473 C C . ASP A 1 189 ? -17.326 7.424 4.515 1.00 88.69 189 ASP A C 1
ATOM 1475 O O . ASP A 1 189 ? -17.067 6.317 4.040 1.00 88.69 189 ASP A O 1
ATOM 1479 N N . GLY A 1 190 ? -16.942 7.752 5.754 1.00 94.25 190 GLY A N 1
ATOM 1480 C CA . GLY A 1 190 ? -16.326 6.798 6.685 1.00 94.25 190 GLY A CA 1
ATOM 1481 C C . GLY A 1 190 ? -14.905 6.338 6.327 1.00 94.25 190 GLY A C 1
ATOM 1482 O O . GLY A 1 190 ? -14.447 5.310 6.843 1.00 94.25 190 GLY A O 1
ATOM 1483 N N . ILE A 1 191 ? -14.204 7.062 5.449 1.00 97.94 191 ILE A N 1
ATOM 1484 C CA . ILE A 1 191 ? -12.820 6.796 5.051 1.00 97.94 191 ILE A CA 1
ATOM 1485 C C . ILE A 1 191 ? -12.015 8.094 4.870 1.00 97.94 191 ILE A C 1
ATOM 1487 O O . ILE A 1 191 ? -12.444 9.060 4.241 1.00 97.94 191 ILE A O 1
ATOM 1491 N N . ILE A 1 192 ? -10.808 8.114 5.427 1.00 98.56 192 ILE A N 1
ATOM 1492 C CA . ILE A 1 192 ? -9.782 9.117 5.137 1.00 98.56 192 ILE A CA 1
ATOM 1493 C C . ILE A 1 192 ? -8.861 8.536 4.069 1.00 98.56 192 ILE A C 1
ATOM 1495 O O . ILE A 1 192 ? -8.421 7.394 4.194 1.00 98.56 192 ILE A O 1
ATOM 1499 N N . ILE A 1 193 ? -8.565 9.329 3.045 1.00 98.19 193 ILE A N 1
ATOM 1500 C CA . ILE A 1 193 ? -7.695 8.967 1.927 1.00 98.19 193 ILE A CA 1
ATOM 1501 C C . ILE A 1 193 ? -6.556 9.979 1.881 1.00 98.19 193 ILE A C 1
ATOM 1503 O O . ILE A 1 193 ? -6.804 11.186 1.853 1.00 98.19 193 ILE A O 1
ATOM 1507 N N . CYS A 1 194 ? -5.324 9.487 1.857 1.00 98.00 194 CYS A N 1
ATOM 1508 C CA . CYS A 1 194 ? -4.132 10.291 1.646 1.00 98.00 194 CYS A CA 1
ATOM 1509 C C . CYS A 1 194 ? -3.414 9.817 0.384 1.00 98.00 194 CYS A C 1
ATOM 1511 O O . CYS A 1 194 ? -3.184 8.621 0.219 1.00 98.00 194 CYS A O 1
ATOM 1513 N N . SER A 1 195 ? -3.022 10.752 -0.473 1.00 97.12 195 SER A N 1
ATOM 1514 C CA . SER A 1 195 ? -2.327 10.455 -1.728 1.00 97.12 195 SER A CA 1
ATOM 1515 C C . SER A 1 195 ? -0.994 11.185 -1.779 1.00 97.12 195 SER A C 1
ATOM 1517 O O . SER A 1 195 ? -0.895 12.324 -1.315 1.00 97.12 195 SER A O 1
ATOM 1519 N N . PHE A 1 196 ? 0.008 10.537 -2.366 1.00 96.69 196 PHE A N 1
ATOM 1520 C CA . PHE A 1 196 ? 1.352 11.076 -2.550 1.00 96.69 196 PHE A CA 1
ATOM 1521 C C . PHE A 1 196 ? 1.806 10.922 -4.007 1.00 96.69 196 PHE A C 1
ATOM 1523 O O . PHE A 1 196 ? 1.630 9.851 -4.590 1.00 96.69 196 PHE A O 1
ATOM 1530 N N . LEU A 1 197 ? 2.433 11.965 -4.555 1.00 96.19 197 LEU A N 1
ATOM 1531 C CA . LEU A 1 197 ? 3.243 11.923 -5.773 1.00 96.19 197 LEU A CA 1
ATOM 1532 C C . LEU A 1 197 ? 4.585 12.613 -5.510 1.00 96.19 197 LEU A C 1
ATOM 1534 O O . LEU A 1 197 ? 4.622 13.717 -4.962 1.00 96.19 197 LEU A O 1
ATOM 1538 N N . GLY A 1 198 ? 5.686 11.980 -5.905 1.00 95.38 198 GLY A N 1
ATOM 1539 C CA . GLY A 1 198 ? 7.015 12.555 -5.712 1.00 95.38 198 GLY A CA 1
ATOM 1540 C C . GLY A 1 198 ? 8.151 11.706 -6.275 1.00 95.38 198 GLY A C 1
ATOM 1541 O O . GLY A 1 198 ? 7.943 10.731 -6.994 1.00 95.38 198 GLY A O 1
ATOM 1542 N N . ASN A 1 199 ? 9.380 12.083 -5.925 1.00 93.69 199 ASN A N 1
ATOM 1543 C CA . ASN A 1 199 ? 10.598 11.451 -6.444 1.00 93.69 199 ASN A CA 1
ATOM 1544 C C . ASN A 1 199 ? 11.201 10.384 -5.518 1.00 93.69 199 ASN A C 1
ATOM 1546 O O . ASN A 1 199 ? 12.135 9.696 -5.918 1.00 93.69 199 ASN A O 1
ATOM 1550 N N . SER A 1 200 ? 10.703 10.247 -4.285 1.00 93.12 200 SER A N 1
ATOM 1551 C CA . SER A 1 200 ? 11.307 9.381 -3.267 1.00 93.12 200 SER A CA 1
ATOM 1552 C C . SER A 1 200 ? 10.263 8.536 -2.544 1.00 93.12 200 SER A C 1
ATOM 1554 O O . SER A 1 200 ? 9.249 9.028 -2.042 1.00 93.12 200 SER A O 1
ATOM 1556 N N . VAL A 1 201 ? 10.556 7.240 -2.468 1.00 94.56 201 VAL A N 1
ATOM 1557 C CA . VAL A 1 201 ? 9.784 6.258 -1.702 1.00 94.56 201 VAL A CA 1
ATOM 1558 C C . VAL A 1 201 ? 9.934 6.516 -0.209 1.00 94.56 201 VAL A C 1
ATOM 1560 O O . VAL A 1 201 ? 8.967 6.417 0.542 1.00 94.56 201 VAL A O 1
ATOM 1563 N N . GLU A 1 202 ? 11.134 6.888 0.225 1.00 93.25 202 GLU A N 1
ATOM 1564 C CA . GLU A 1 202 ? 11.448 7.226 1.610 1.00 93.25 202 GLU A CA 1
ATOM 1565 C C . GLU A 1 202 ? 10.599 8.411 2.074 1.00 93.25 202 GLU A C 1
ATOM 1567 O O . GLU A 1 202 ? 10.055 8.393 3.179 1.00 93.25 202 GLU A O 1
ATOM 1572 N N . ARG A 1 203 ? 10.418 9.413 1.204 1.00 92.81 203 ARG A N 1
ATOM 1573 C CA . ARG A 1 203 ? 9.535 10.559 1.445 1.00 92.81 203 ARG A CA 1
ATOM 1574 C C . ARG A 1 203 ? 8.074 10.125 1.521 1.00 92.81 203 ARG A C 1
ATOM 1576 O O . ARG A 1 203 ? 7.431 10.428 2.525 1.00 92.81 203 ARG A O 1
ATOM 1583 N N . ALA A 1 204 ? 7.579 9.354 0.547 1.00 95.19 204 ALA A N 1
ATOM 1584 C CA . ALA A 1 204 ? 6.217 8.802 0.569 1.00 95.19 204 ALA A CA 1
ATOM 1585 C C . ALA A 1 204 ? 5.927 8.039 1.875 1.00 95.19 204 ALA A C 1
ATOM 1587 O O . ALA A 1 204 ? 4.922 8.275 2.550 1.00 95.19 204 ALA A O 1
ATOM 1588 N N . ARG A 1 205 ? 6.853 7.158 2.267 1.00 94.94 205 ARG A N 1
ATOM 1589 C CA . ARG A 1 205 ? 6.757 6.354 3.486 1.00 94.94 205 ARG A CA 1
ATOM 1590 C C . ARG A 1 205 ? 6.802 7.227 4.736 1.00 94.94 205 ARG A C 1
ATOM 1592 O O . ARG A 1 205 ? 5.983 7.029 5.624 1.00 94.94 205 ARG A O 1
ATOM 1599 N N . SER A 1 206 ? 7.702 8.208 4.799 1.00 93.56 206 SER A N 1
ATOM 1600 C CA . SER A 1 206 ? 7.781 9.161 5.914 1.00 93.56 206 SER A CA 1
ATOM 1601 C C . SER A 1 206 ? 6.449 9.892 6.119 1.00 93.56 206 SER A C 1
ATOM 1603 O O . SER A 1 206 ? 5.911 9.908 7.228 1.00 93.56 206 SER A O 1
ATOM 1605 N N . TYR A 1 207 ? 5.851 10.388 5.029 1.00 94.19 207 TYR A N 1
ATOM 1606 C CA . TYR A 1 207 ? 4.533 11.020 5.054 1.00 94.19 207 TYR A CA 1
ATOM 1607 C C . TYR A 1 207 ? 3.446 10.100 5.609 1.00 94.19 207 TYR A C 1
ATOM 1609 O O . TYR A 1 207 ? 2.688 10.493 6.499 1.00 94.19 207 TYR A O 1
ATOM 1617 N N . PHE A 1 208 ? 3.379 8.863 5.120 1.00 97.19 208 PHE A N 1
ATOM 1618 C CA . PHE A 1 208 ? 2.379 7.903 5.579 1.00 97.19 208 PHE A CA 1
ATOM 1619 C C . PHE A 1 208 ? 2.622 7.403 7.006 1.00 97.19 208 PHE A C 1
ATOM 1621 O O . PHE A 1 208 ? 1.653 7.184 7.729 1.00 97.19 208 PHE A O 1
ATOM 1628 N N . ILE A 1 209 ? 3.872 7.309 7.466 1.00 96.50 209 ILE A N 1
ATOM 1629 C CA . ILE A 1 209 ? 4.196 7.011 8.868 1.00 96.50 209 ILE A CA 1
ATOM 1630 C C . ILE A 1 209 ? 3.715 8.143 9.784 1.00 96.50 209 ILE A C 1
ATOM 1632 O O . ILE A 1 209 ? 3.117 7.870 10.827 1.00 96.50 209 ILE A O 1
ATOM 1636 N N . ASP A 1 210 ? 3.923 9.405 9.407 1.00 95.25 210 ASP A N 1
ATO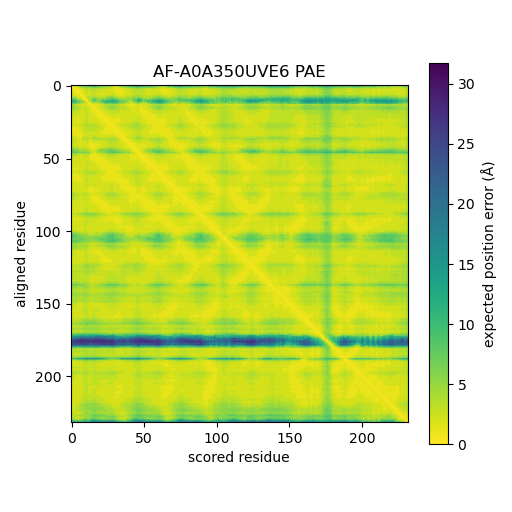M 1637 C CA . ASP A 1 210 ? 3.459 10.551 10.197 1.00 95.25 210 ASP A CA 1
ATOM 1638 C C . ASP A 1 210 ? 1.929 10.633 10.259 1.00 95.25 210 ASP A C 1
ATOM 1640 O O . ASP A 1 210 ? 1.355 10.850 11.333 1.00 95.25 210 ASP A O 1
ATOM 1644 N N . VAL A 1 211 ? 1.261 10.386 9.130 1.00 97.12 211 VAL A N 1
ATOM 1645 C CA . VAL A 1 211 ? -0.200 10.251 9.067 1.00 97.12 211 VAL A CA 1
ATOM 1646 C C . VAL A 1 211 ? -0.668 9.098 9.954 1.00 97.12 211 VAL A C 1
ATOM 1648 O O . VAL A 1 211 ? -1.570 9.276 10.777 1.00 97.12 211 VAL A O 1
ATOM 1651 N N . TRP A 1 212 ? -0.036 7.930 9.839 1.00 97.62 212 TRP A N 1
ATOM 1652 C CA . TRP A 1 212 ? -0.360 6.754 10.637 1.00 97.62 212 TRP A CA 1
ATOM 1653 C C . TRP A 1 212 ? -0.224 7.022 12.134 1.00 97.62 212 TRP A C 1
ATOM 1655 O O . TRP A 1 212 ? -1.137 6.683 12.878 1.00 97.62 212 TRP A O 1
ATOM 1665 N N . LYS A 1 213 ? 0.842 7.689 12.590 1.00 96.62 213 LYS A N 1
ATOM 1666 C CA . LYS A 1 213 ? 1.021 8.042 14.010 1.00 96.62 213 LYS A CA 1
ATOM 1667 C C . LYS A 1 213 ? -0.170 8.816 14.571 1.00 96.62 213 LYS A C 1
ATOM 1669 O O . LYS A 1 213 ? -0.645 8.514 15.668 1.00 96.62 213 LYS A O 1
ATOM 1674 N N . ILE A 1 214 ? -0.674 9.787 13.809 1.00 96.38 214 ILE A N 1
ATOM 1675 C CA . ILE A 1 21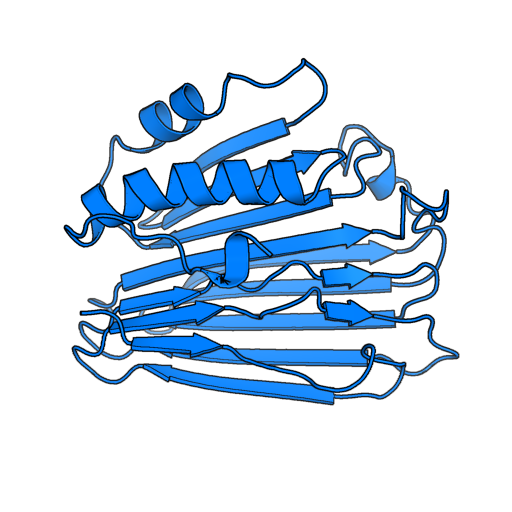4 ? -1.850 10.574 14.191 1.00 96.38 214 ILE A CA 1
ATOM 1676 C C . ILE A 1 214 ? -3.093 9.680 14.196 1.00 96.38 214 ILE A C 1
ATOM 1678 O O . ILE A 1 214 ? -3.806 9.613 15.198 1.00 96.38 214 ILE A O 1
ATOM 1682 N N . LEU A 1 215 ? -3.346 8.969 13.096 1.00 97.38 215 LEU A N 1
ATOM 1683 C CA . LEU A 1 215 ? -4.554 8.161 12.933 1.00 97.38 215 LEU A CA 1
ATOM 1684 C C . LEU A 1 215 ? -4.627 7.016 13.944 1.00 97.38 215 LEU A C 1
ATOM 1686 O O . LEU A 1 215 ? -5.681 6.797 14.535 1.00 97.38 215 LEU A O 1
ATOM 1690 N N . ARG A 1 216 ? -3.511 6.342 14.226 1.00 97.06 216 ARG A N 1
ATOM 1691 C CA . ARG A 1 216 ? -3.434 5.249 15.198 1.00 97.06 216 ARG A CA 1
ATOM 1692 C C . ARG A 1 216 ? -3.875 5.698 16.588 1.00 97.06 216 ARG A C 1
ATOM 1694 O O . ARG A 1 216 ? -4.722 5.055 17.211 1.00 97.06 216 ARG A O 1
ATOM 1701 N N . GLN A 1 217 ? -3.379 6.848 17.041 1.00 96.56 217 GLN A N 1
ATOM 1702 C CA . GLN A 1 217 ? -3.789 7.407 18.325 1.00 96.56 217 GLN A CA 1
ATOM 1703 C C . GLN A 1 217 ? -5.255 7.857 18.299 1.00 96.56 217 GLN A C 1
ATOM 1705 O O . GLN A 1 217 ? -5.996 7.620 19.251 1.00 96.56 217 GLN A O 1
ATOM 1710 N N . GLN A 1 218 ? -5.683 8.514 17.220 1.00 97.00 218 GLN A N 1
ATOM 1711 C CA . GLN A 1 218 ? -6.995 9.158 17.159 1.00 97.00 218 GLN A CA 1
ATOM 1712 C C . GLN A 1 218 ? -8.157 8.195 16.893 1.00 97.00 218 GLN A C 1
ATOM 1714 O O . GLN A 1 218 ? -9.271 8.493 17.330 1.00 97.00 218 GLN A O 1
ATOM 1719 N N . VAL A 1 219 ? -7.919 7.092 16.182 1.00 96.81 219 VAL A N 1
ATOM 1720 C CA . VAL A 1 219 ? -8.957 6.159 15.715 1.00 96.81 219 VAL A CA 1
ATOM 1721 C C . VAL A 1 219 ? -8.998 4.891 16.560 1.00 96.81 219 VAL A C 1
ATOM 1723 O O . VAL A 1 219 ? -10.088 4.447 16.905 1.00 96.81 219 VAL A O 1
ATOM 1726 N N . ILE A 1 220 ? -7.840 4.330 16.932 1.00 96.06 220 ILE A N 1
ATOM 1727 C CA . ILE A 1 220 ? -7.774 3.081 17.714 1.00 96.06 220 ILE A CA 1
ATOM 1728 C C . ILE A 1 220 ? -7.188 3.266 19.122 1.00 96.06 220 ILE A C 1
ATOM 1730 O O . ILE A 1 220 ? -6.994 2.285 19.838 1.00 96.06 220 ILE A O 1
ATOM 1734 N N . GLY A 1 221 ? -6.899 4.506 19.537 1.00 95.94 221 GLY A N 1
ATOM 1735 C CA . GLY A 1 221 ? -6.484 4.826 20.908 1.00 95.94 221 GLY A CA 1
ATOM 1736 C C . GLY A 1 221 ? -5.127 4.245 21.310 1.00 95.94 221 GLY A C 1
ATOM 1737 O O . GLY A 1 221 ? -4.904 3.984 22.491 1.00 95.94 221 GLY A O 1
ATOM 1738 N N . ARG A 1 222 ? -4.235 3.992 20.344 1.00 94.94 222 ARG A N 1
ATOM 1739 C CA . ARG A 1 222 ? -2.925 3.377 20.591 1.00 94.94 222 ARG A CA 1
ATOM 1740 C C . ARG A 1 222 ? -1.789 4.267 20.110 1.00 94.94 222 ARG A C 1
ATOM 1742 O O . ARG A 1 222 ? -1.800 4.729 18.972 1.00 94.94 222 ARG A O 1
ATOM 1749 N N . GLU A 1 223 ? -0.764 4.390 20.946 1.00 94.62 223 GLU A N 1
ATOM 1750 C CA . GLU A 1 223 ? 0.511 4.996 20.564 1.00 94.62 223 GLU A CA 1
ATOM 1751 C C . GLU A 1 223 ? 1.134 4.216 19.404 1.00 94.62 223 GLU A C 1
ATOM 1753 O O . GLU A 1 223 ? 1.133 2.986 19.413 1.00 94.62 223 GLU A O 1
ATOM 1758 N N . ALA A 1 224 ? 1.666 4.908 18.400 1.00 94.31 224 ALA A N 1
ATOM 1759 C CA . ALA A 1 224 ? 2.352 4.301 17.265 1.00 94.31 224 ALA A CA 1
ATOM 1760 C C . ALA A 1 224 ? 3.799 3.933 17.606 1.00 94.31 224 ALA A C 1
ATOM 1762 O O . ALA A 1 224 ? 4.611 4.792 17.935 1.00 94.31 224 ALA A O 1
ATOM 1763 N N . VAL A 1 225 ? 4.120 2.645 17.472 1.00 92.75 225 VAL A N 1
ATOM 1764 C CA . VAL A 1 225 ? 5.480 2.120 17.632 1.00 92.75 225 VAL A CA 1
ATOM 1765 C C . VAL A 1 225 ? 5.910 1.554 16.291 1.00 92.75 225 VAL A C 1
ATOM 1767 O O . VAL A 1 225 ? 5.399 0.519 15.863 1.00 92.75 225 VAL A O 1
ATOM 1770 N N . GLU A 1 226 ? 6.820 2.254 15.619 1.00 93.12 226 GLU A N 1
ATOM 1771 C CA . GLU A 1 226 ? 7.321 1.852 14.304 1.00 93.12 226 GLU A CA 1
ATOM 1772 C C . GLU A 1 226 ? 7.955 0.449 14.359 1.00 93.12 226 GLU A C 1
ATOM 1774 O O . GLU A 1 226 ? 8.812 0.189 15.216 1.00 93.12 226 GLU A O 1
ATOM 1779 N N . PRO A 1 227 ? 7.574 -0.466 13.449 1.00 91.25 227 PRO A N 1
ATOM 1780 C CA . PRO A 1 227 ? 8.295 -1.710 13.235 1.00 91.25 227 PRO A CA 1
ATOM 1781 C C . PRO A 1 227 ? 9.786 -1.453 13.010 1.00 91.25 227 PRO A C 1
ATOM 1783 O O . PRO A 1 227 ? 10.175 -0.610 12.206 1.00 91.25 227 PRO A O 1
ATOM 1786 N N . ARG A 1 228 ? 10.646 -2.227 13.684 1.00 87.44 228 ARG A N 1
ATOM 1787 C CA . ARG A 1 228 ? 12.109 -2.081 13.558 1.00 87.44 228 ARG A CA 1
ATOM 1788 C C . ARG A 1 228 ? 12.596 -2.217 12.113 1.00 87.44 228 ARG A C 1
ATOM 1790 O O . ARG A 1 228 ? 13.567 -1.563 11.756 1.00 87.44 228 ARG A O 1
ATOM 1797 N N . ILE A 1 229 ? 11.907 -3.022 11.299 1.00 87.69 229 ILE A N 1
ATOM 1798 C CA . ILE A 1 229 ? 12.2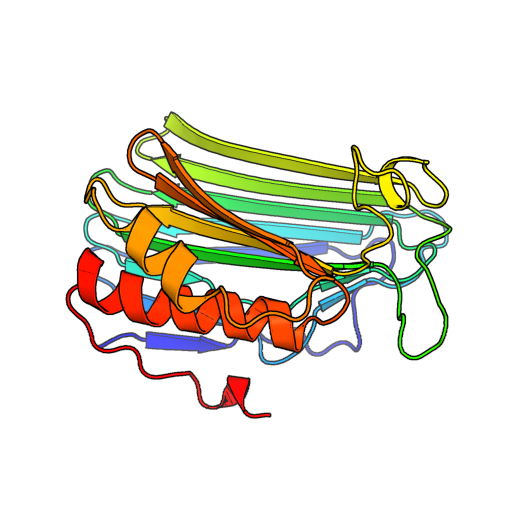38 -3.243 9.885 1.00 87.69 229 ILE A CA 1
ATOM 1799 C C . ILE A 1 229 ? 12.098 -1.980 9.024 1.00 87.69 229 ILE A C 1
ATOM 1801 O O . ILE A 1 229 ? 12.615 -1.934 7.924 1.00 87.69 229 ILE A O 1
ATOM 1805 N N . TRP A 1 230 ? 11.409 -0.935 9.490 1.00 87.81 230 TRP A N 1
ATOM 1806 C CA . TRP A 1 230 ? 11.319 0.315 8.726 1.00 87.81 230 TRP A CA 1
ATOM 1807 C C . TRP A 1 230 ? 12.583 1.174 8.829 1.00 87.81 230 TRP A C 1
ATOM 1809 O O . TRP A 1 230 ? 12.686 2.180 8.135 1.00 87.81 230 TRP A O 1
ATOM 1819 N N . LYS A 1 231 ? 13.529 0.792 9.699 1.00 82.19 231 LYS A N 1
ATOM 1820 C CA . LYS A 1 231 ? 14.820 1.470 9.887 1.00 82.19 231 LYS A CA 1
ATOM 1821 C C . LYS A 1 231 ? 15.981 0.791 9.156 1.00 82.19 231 LYS A C 1
ATOM 1823 O O . LYS A 1 231 ? 17.103 1.281 9.262 1.00 82.19 231 LYS A O 1
ATOM 1828 N N . THR A 1 232 ? 15.732 -0.348 8.513 1.00 64.38 232 THR A N 1
ATOM 1829 C CA . THR A 1 232 ? 16.696 -1.045 7.648 1.00 64.38 232 THR A CA 1
ATOM 1830 C C . THR A 1 232 ? 16.524 -0.587 6.217 1.00 64.38 232 THR A C 1
ATOM 1832 O O . THR A 1 232 ? 17.562 -0.357 5.567 1.00 64.38 232 THR A O 1
#

pLDDT: mean 94.8, std 6.99, range [56.03, 98.88]

Nearest PDB structures (foldseek):
  8hcn-assembly1_D  TM=9.301E-01  e=9.149E-23  Klebsiella pneumoniae
  4hi0-assembly1_D  TM=9.004E-01  e=1.872E-13  Helicobacter pylori 26695
  8hc1-assembly1_G  TM=9.110E-01  e=1.015E-12  Helicobacter pylori 26695
  5v76-assembly1_A  TM=6.135E-01  e=1.704E+00  Haliangium ochraceum DSM 14365
  3f56-assembly1_C  TM=4.726E-01  e=1.229E+00  Prochlorococcus marinus subsp. pastoris str. CCMP1986

Secondary structure (DSSP, 8-state):
-PEEEE----SS-B-TT-EEEEEEEE-TT-EEEEE-SS-EEE-B-SSPPEEEEEEEEE-TT-EEEEEPPPEEE-TTEEEEEEEEEEE-TT-EEEEEEEEEESBGGGTB---SEEEEEEEEEEETTEEEEEEEEEEETT-GGGTSTTTTTT-SEEEEEEEE----S-HHHHHHHHTT--TT-EEEEEEETTEEEEEEEES-HHHHHHHHHHHHHHHHHHHH-------GGGG-

Sequence (232 aa):
GACHVYILHPPGGVVGGDRLNICVDVNSNAHALITTPAAGKFYRSAGPVARQEQIIKVASKGTLEWFPSENIIFSGARTQIQTKIELSHDSYFMGWEISCLGRPASDEYFSKGELDQRFEVWRDGRPLRVERLWLKGDDPVLNEKWGLHGFPVIGSMVCVTDKTGLVESLRKKTNSSNDQELFSATQTDGIIICSFLGNSVERARSYFIDVWKILRQQVIGREAVEPRIWKT

Radius of gyration: 17.14 Å; Cα contacts (8 Å, |Δi|>4): 568; chains: 1; bounding box: 40×38×44 Å

Solvent-accessible surface area (backbone atoms only — not comparable to full-atom values): 121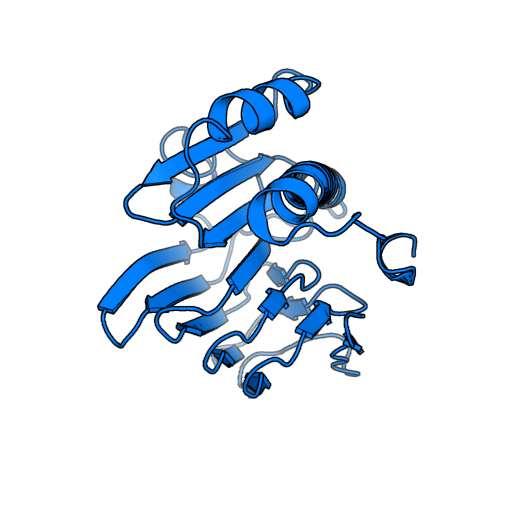18 Å² total; per-residue (Å²): 128,69,48,79,45,73,59,80,75,88,64,97,51,46,43,43,57,41,77,46,78,46,79,44,81,39,49,63,66,36,38,38,36,38,31,32,78,56,64,48,33,33,39,54,32,97,74,44,54,20,37,36,40,34,47,36,39,30,31,51,53,5,34,41,38,40,50,52,44,38,34,34,39,30,48,30,12,31,40,38,39,38,38,41,37,43,30,30,88,64,33,40,43,36,38,46,51,38,40,31,44,18,42,67,97,72,76,35,60,44,53,37,39,37,41,41,37,36,49,35,38,27,44,72,91,39,78,71,42,81,47,73,52,75,47,50,33,71,40,64,52,50,53,35,81,92,45,44,52,58,35,41,20,43,33,46,33,41,35,54,43,80,77,75,86,52,49,65,60,48,49,62,72,59,68,82,63,65,98,79,57,47,75,48,56,47,75,53,89,50,29,36,42,34,40,34,39,21,88,44,64,69,56,48,49,51,53,50,51,56,44,44,41,53,47,36,37,76,74,72,73,36,85,69,75,81,63,73,65,81,78,112

Mean predicted aligned error: 3.56 Å